Protein AF-A0A7Y2BAP0-F1 (afdb_monomer_lite)

Structure (mmCIF, N/CA/C/O backbone):
data_AF-A0A7Y2BAP0-F1
#
_entry.id   AF-A0A7Y2BAP0-F1
#
loop_
_atom_site.group_PDB
_atom_site.id
_atom_site.type_symbol
_atom_site.label_atom_id
_atom_site.label_alt_id
_atom_site.label_comp_id
_atom_site.label_asym_id
_atom_site.label_entity_id
_atom_site.label_seq_id
_atom_site.pdbx_PDB_ins_code
_atom_site.Cartn_x
_atom_site.Cartn_y
_atom_site.Cartn_z
_atom_site.occupancy
_atom_site.B_iso_or_equiv
_atom_site.auth_seq_id
_atom_site.auth_comp_id
_atom_site.auth_asym_id
_atom_site.auth_atom_id
_atom_site.pdbx_PDB_model_num
ATOM 1 N N . MET A 1 1 ? -22.430 -3.516 -62.452 1.00 41.69 1 MET A N 1
ATOM 2 C CA . MET A 1 1 ? -22.939 -4.442 -61.417 1.00 41.69 1 MET A CA 1
ATOM 3 C C . MET A 1 1 ? -23.791 -3.622 -60.454 1.00 41.69 1 MET A C 1
ATOM 5 O O . MET A 1 1 ? -23.293 -2.642 -59.925 1.00 41.69 1 MET A O 1
ATOM 9 N N . LYS A 1 2 ? -25.100 -3.898 -60.371 1.00 34.34 2 LYS A N 1
ATOM 10 C CA . LYS A 1 2 ? -26.081 -3.116 -59.592 1.00 34.34 2 LYS A CA 1
ATOM 11 C C . LYS A 1 2 ? -26.204 -3.723 -58.191 1.00 34.34 2 LYS A C 1
ATOM 13 O O . LYS A 1 2 ? -26.552 -4.895 -58.107 1.00 34.34 2 LYS A O 1
ATOM 18 N N . ILE A 1 3 ? -25.993 -2.945 -57.131 1.00 36.88 3 ILE A N 1
ATOM 19 C CA . ILE A 1 3 ? -26.345 -3.341 -55.757 1.00 36.88 3 ILE A CA 1
ATOM 20 C C . ILE A 1 3 ? -27.410 -2.364 -55.250 1.00 36.88 3 ILE A C 1
ATOM 22 O O . ILE A 1 3 ? -27.252 -1.149 -55.352 1.00 36.88 3 ILE A O 1
ATOM 26 N N . LYS A 1 4 ? -28.545 -2.917 -54.810 1.00 36.59 4 LYS A N 1
ATOM 27 C CA . LYS A 1 4 ? -29.742 -2.191 -54.377 1.00 36.59 4 LYS A CA 1
ATOM 28 C C . LYS A 1 4 ? -29.647 -1.836 -52.890 1.00 36.59 4 LYS A C 1
ATOM 30 O O . LYS A 1 4 ? -29.542 -2.723 -52.051 1.00 36.59 4 LYS A O 1
ATOM 35 N N . PHE A 1 5 ? -29.775 -0.545 -52.596 1.00 44.44 5 PHE A N 1
ATOM 36 C CA . PHE A 1 5 ? -30.146 0.004 -51.291 1.00 44.44 5 PHE A CA 1
ATOM 37 C C . PHE A 1 5 ? -31.591 -0.394 -50.958 1.00 44.44 5 PHE A C 1
ATOM 39 O O . PHE A 1 5 ? -32.512 0.292 -51.380 1.00 44.44 5 PHE A O 1
ATOM 46 N N . THR A 1 6 ? -31.808 -1.490 -50.235 1.00 44.44 6 THR A N 1
ATOM 47 C CA . THR A 1 6 ? -33.061 -1.743 -49.494 1.00 44.44 6 THR A CA 1
ATOM 48 C C . THR A 1 6 ? -32.838 -2.901 -48.534 1.00 44.44 6 THR A C 1
ATOM 50 O O . THR A 1 6 ? -33.204 -4.031 -48.832 1.00 44.44 6 THR A O 1
ATOM 53 N N . GLN A 1 7 ? -32.202 -2.612 -47.406 1.00 40.06 7 GLN A N 1
ATOM 54 C CA . GLN A 1 7 ? -32.393 -3.307 -46.135 1.00 40.06 7 GLN A CA 1
ATOM 55 C C . GLN A 1 7 ? -31.701 -2.437 -45.091 1.00 40.06 7 GLN A C 1
ATOM 57 O O . GLN A 1 7 ? -30.534 -2.615 -44.761 1.00 40.06 7 GLN A O 1
ATOM 62 N N . LEU A 1 8 ? -32.423 -1.403 -44.654 1.00 41.94 8 LEU A N 1
ATOM 63 C CA . LEU A 1 8 ? -32.066 -0.618 -43.483 1.00 41.94 8 LEU A CA 1
ATOM 64 C C . LEU A 1 8 ? -32.291 -1.540 -42.276 1.00 41.94 8 LEU A C 1
ATOM 66 O O . LEU A 1 8 ? -33.352 -1.536 -41.657 1.00 41.94 8 LEU A O 1
ATOM 70 N N . GLY A 1 9 ? -31.334 -2.437 -42.039 1.00 40.34 9 GLY A N 1
ATOM 71 C CA . GLY A 1 9 ? -31.260 -3.198 -40.806 1.00 40.34 9 GLY A CA 1
ATOM 72 C C . GLY A 1 9 ? -31.079 -2.193 -39.683 1.00 40.34 9 GLY A C 1
ATOM 73 O O . GLY A 1 9 ? -30.090 -1.465 -39.662 1.00 40.34 9 GLY A O 1
ATOM 74 N N . PHE A 1 10 ? -32.075 -2.113 -38.806 1.00 40.44 10 PHE A N 1
ATOM 75 C CA . PHE A 1 10 ? -31.984 -1.432 -37.525 1.00 40.44 10 PHE A CA 1
ATOM 76 C C . PHE A 1 10 ? -30.750 -1.987 -36.803 1.00 40.44 10 PHE A C 1
ATOM 78 O O . PHE A 1 10 ? -30.789 -3.078 -36.238 1.00 40.44 10 PHE A O 1
ATOM 85 N N . PHE A 1 11 ? -29.630 -1.271 -36.880 1.00 39.19 11 PHE A N 1
ATOM 86 C CA . PHE A 1 11 ? -28.451 -1.568 -36.085 1.00 39.19 11 PHE A CA 1
ATOM 87 C C . PHE A 1 11 ? -28.761 -1.056 -34.681 1.00 39.19 11 PHE A C 1
ATOM 89 O O . PHE A 1 11 ? -28.467 0.083 -34.327 1.00 39.19 11 PHE A O 1
ATOM 96 N N . PHE A 1 12 ? -29.483 -1.872 -33.914 1.00 36.34 12 PHE A N 1
ATOM 97 C CA . PHE A 1 12 ? -29.610 -1.678 -32.481 1.00 36.34 12 PHE A CA 1
ATOM 98 C C . PHE A 1 12 ? -28.229 -1.995 -31.911 1.00 36.34 12 PHE A C 1
ATOM 100 O O . PHE A 1 12 ? -27.890 -3.154 -31.681 1.00 36.34 12 PHE A O 1
ATOM 107 N N . LEU A 1 13 ? -27.386 -0.967 -31.795 1.00 39.66 13 LEU A N 1
ATOM 108 C CA . LEU A 1 13 ? -26.123 -1.058 -31.080 1.00 39.66 13 LEU A CA 1
ATOM 109 C C . LEU A 1 13 ? -26.483 -1.276 -29.605 1.00 39.66 13 LEU A C 1
ATOM 111 O O . LEU A 1 13 ? -26.642 -0.327 -28.840 1.00 39.66 13 LEU A O 1
ATOM 115 N N . MET A 1 14 ? -26.698 -2.536 -29.225 1.00 37.28 14 MET A N 1
ATOM 116 C CA . MET A 1 14 ? -26.647 -2.962 -27.834 1.00 37.28 14 MET A CA 1
ATOM 117 C C . MET A 1 14 ? -25.209 -2.726 -27.388 1.00 37.28 14 MET A C 1
ATOM 119 O O . MET A 1 14 ? -24.331 -3.566 -27.574 1.00 37.28 14 MET A O 1
ATOM 123 N N . VAL A 1 15 ? -24.961 -1.538 -26.845 1.00 43.06 15 VAL A N 1
ATOM 124 C CA . VAL A 1 15 ? -23.803 -1.293 -25.997 1.00 43.06 15 VAL A CA 1
ATOM 125 C C . VAL A 1 15 ? -24.046 -2.136 -24.750 1.00 43.06 15 VAL A C 1
ATOM 127 O O . VAL A 1 15 ? -24.671 -1.692 -23.791 1.00 43.06 15 VAL A O 1
ATOM 130 N N . PHE A 1 16 ? -23.608 -3.393 -24.787 1.00 40.62 16 PHE A N 1
ATOM 131 C CA . PHE A 1 16 ? -23.282 -4.098 -23.561 1.00 40.62 16 PHE A CA 1
ATOM 132 C C . PHE A 1 16 ? -22.072 -3.367 -22.992 1.00 40.62 16 PHE A C 1
ATOM 134 O O . PHE A 1 16 ? -20.931 -3.657 -23.341 1.00 40.62 16 PHE A O 1
ATOM 141 N N . ALA A 1 17 ? -22.332 -2.378 -22.139 1.00 37.50 17 ALA A N 1
ATOM 142 C CA . ALA A 1 17 ? -21.379 -2.040 -21.107 1.00 37.50 17 ALA A CA 1
ATOM 143 C C . ALA A 1 17 ? -21.263 -3.303 -20.249 1.00 37.50 17 ALA A C 1
ATOM 145 O O . ALA A 1 17 ? -22.046 -3.520 -19.326 1.00 37.50 17 ALA A O 1
ATOM 146 N N . PHE A 1 18 ? -20.334 -4.188 -20.612 1.00 39.91 18 PHE A N 1
ATOM 147 C CA . PHE A 1 18 ? -19.742 -5.075 -19.633 1.00 39.91 18 PHE A CA 1
ATOM 148 C C . PHE A 1 18 ? -19.038 -4.141 -18.656 1.00 39.91 18 PHE A C 1
ATOM 150 O O . PHE A 1 18 ? -17.880 -3.781 -18.837 1.00 39.91 18 PHE A O 1
ATOM 157 N N . ALA A 1 19 ? -19.771 -3.694 -17.638 1.00 36.22 19 ALA A N 1
ATOM 158 C CA . ALA A 1 19 ? -19.129 -3.415 -16.378 1.00 36.22 19 ALA A CA 1
ATOM 159 C C . ALA A 1 19 ? -18.498 -4.752 -15.993 1.00 36.22 19 ALA A C 1
ATOM 161 O O . ALA A 1 19 ? -19.200 -5.686 -15.599 1.00 36.22 19 ALA A O 1
ATOM 162 N N . GLN A 1 20 ? -17.191 -4.891 -16.213 1.00 35.22 20 GLN A N 1
ATOM 163 C CA . GLN A 1 20 ? -16.435 -5.828 -15.410 1.00 35.22 20 GLN A CA 1
ATOM 164 C C . GLN A 1 20 ? -16.699 -5.381 -13.977 1.00 35.22 20 GLN A C 1
ATOM 166 O O . GLN A 1 20 ? -16.167 -4.374 -13.518 1.00 35.22 20 GLN A O 1
ATOM 171 N N . LEU A 1 21 ? -17.587 -6.099 -13.293 1.00 35.38 21 LEU A N 1
ATOM 172 C CA . LEU A 1 21 ? -17.533 -6.200 -11.850 1.00 35.38 21 LEU A CA 1
ATOM 173 C C . LEU A 1 21 ? -16.212 -6.920 -11.575 1.00 35.38 21 LEU A C 1
ATOM 175 O O . LEU A 1 21 ? -16.181 -8.135 -11.402 1.00 35.38 21 LEU A O 1
ATOM 179 N N . GLY A 1 22 ? -15.099 -6.189 -11.661 1.00 39.78 22 GLY A N 1
ATOM 180 C CA . GLY A 1 22 ? -13.913 -6.588 -10.936 1.00 39.78 22 GLY A CA 1
ATOM 181 C C . GLY A 1 22 ? -14.368 -6.629 -9.492 1.00 39.78 22 GLY A C 1
ATOM 182 O O . GLY A 1 22 ? -14.801 -5.606 -8.961 1.00 39.78 22 GLY A O 1
ATOM 183 N N . ALA A 1 23 ? -14.397 -7.818 -8.898 1.00 44.28 23 ALA A N 1
ATOM 184 C CA . ALA A 1 23 ? -14.446 -7.903 -7.455 1.00 44.28 23 ALA A CA 1
ATOM 185 C C . ALA A 1 23 ? -13.225 -7.113 -6.975 1.00 44.28 23 ALA A C 1
ATOM 187 O O . ALA A 1 23 ? -12.098 -7.549 -7.195 1.00 44.28 23 ALA A O 1
ATOM 188 N N . GLN A 1 24 ? -13.440 -5.907 -6.446 1.00 52.34 24 GLN A N 1
ATOM 189 C CA . GLN A 1 24 ? -12.385 -5.234 -5.704 1.00 52.34 24 GLN A CA 1
ATOM 190 C C . GLN A 1 24 ? -12.052 -6.169 -4.544 1.00 52.34 24 GLN A C 1
ATOM 192 O O . GLN A 1 24 ? -12.970 -6.682 -3.891 1.00 52.34 24 GLN A O 1
ATOM 197 N N . ASN A 1 25 ? -10.771 -6.460 -4.331 1.00 63.84 25 ASN A N 1
ATOM 198 C CA . ASN A 1 25 ? -10.368 -7.250 -3.178 1.00 63.84 25 ASN A CA 1
ATOM 199 C C . ASN A 1 25 ? -10.440 -6.323 -1.967 1.00 63.84 25 ASN A C 1
ATOM 201 O O . ASN A 1 25 ? -9.468 -5.696 -1.564 1.00 63.84 25 ASN A O 1
ATOM 205 N N . VAL A 1 26 ? -11.647 -6.173 -1.426 1.00 76.19 26 VAL A N 1
ATOM 206 C CA . VAL A 1 26 ? -11.881 -5.355 -0.240 1.00 76.19 26 VAL A CA 1
ATOM 207 C C . VAL A 1 26 ? -11.485 -6.176 0.981 1.00 76.19 26 VAL A C 1
ATOM 209 O O . VAL A 1 26 ? -11.891 -7.331 1.117 1.00 76.19 26 VAL A O 1
ATOM 212 N N . ASN A 1 27 ? -10.690 -5.579 1.868 1.00 89.75 27 ASN A N 1
ATOM 213 C CA . ASN A 1 27 ? -10.316 -6.208 3.130 1.00 89.75 27 ASN A CA 1
ATOM 214 C C . ASN A 1 27 ? -11.566 -6.479 3.975 1.00 89.75 27 ASN A C 1
ATOM 216 O O . ASN A 1 27 ? -12.582 -5.793 3.851 1.00 89.75 27 ASN A O 1
ATOM 220 N N . ILE A 1 28 ? -11.502 -7.484 4.845 1.00 94.06 28 ILE A N 1
ATOM 221 C CA . ILE A 1 28 ? -12.675 -7.950 5.588 1.00 94.06 28 ILE A CA 1
ATOM 222 C C . ILE A 1 28 ? -12.421 -7.848 7.086 1.00 94.06 28 ILE A C 1
ATOM 224 O O . ILE A 1 28 ? -11.394 -8.289 7.592 1.00 94.06 28 ILE A O 1
ATOM 228 N N . LEU A 1 29 ? -13.401 -7.329 7.815 1.00 97.12 29 LEU A N 1
ATOM 229 C CA . LEU A 1 29 ? -13.553 -7.583 9.236 1.00 97.12 29 LEU A CA 1
ATOM 230 C C . LEU A 1 29 ? -14.490 -8.772 9.412 1.00 97.12 29 LEU A C 1
ATOM 232 O O . LEU A 1 29 ? -15.674 -8.690 9.095 1.00 97.12 29 LEU A O 1
ATOM 236 N N . ARG A 1 30 ? -13.975 -9.871 9.951 1.00 97.50 30 ARG A N 1
ATOM 237 C CA . ARG A 1 30 ? -14.781 -11.018 10.360 1.00 97.50 30 ARG A CA 1
ATOM 238 C C . ARG A 1 30 ? -15.140 -10.894 11.829 1.00 97.50 30 ARG A C 1
ATOM 240 O O . ARG A 1 30 ? -14.250 -10.882 12.674 1.00 97.50 30 ARG A O 1
ATOM 247 N N . VAL A 1 31 ? -16.428 -10.857 12.151 1.00 98.12 31 VAL A N 1
ATOM 248 C CA . VAL A 1 31 ? -16.890 -10.996 13.537 1.00 98.12 31 VAL A CA 1
ATOM 249 C C . VAL A 1 31 ? -17.003 -12.480 13.871 1.00 98.12 31 VAL A C 1
ATOM 251 O O . VAL A 1 31 ? -17.799 -13.199 13.270 1.00 98.12 31 VAL A O 1
ATOM 254 N N . ASN A 1 32 ? -16.214 -12.942 14.838 1.00 97.81 32 ASN A N 1
ATOM 255 C CA . ASN A 1 32 ? -16.185 -14.329 15.304 1.00 97.81 32 ASN A CA 1
ATOM 256 C C . ASN A 1 32 ? -17.223 -14.589 16.411 1.00 97.81 32 ASN A C 1
ATOM 258 O O . ASN A 1 32 ? -17.768 -15.688 16.501 1.00 97.81 32 ASN A O 1
ATOM 262 N N . SER A 1 33 ? -17.507 -13.585 17.245 1.00 97.31 33 SER A N 1
ATOM 263 C CA . SER A 1 33 ? -18.460 -13.637 18.363 1.00 97.31 33 SER A CA 1
ATOM 264 C C . SER A 1 33 ? -18.924 -12.214 18.710 1.00 97.31 33 SER A C 1
ATOM 266 O O . SER A 1 33 ? -18.094 -11.311 18.623 1.00 97.31 33 SER A O 1
ATOM 268 N N . PRO A 1 34 ? -20.184 -11.988 19.133 1.00 97.00 34 PRO A N 1
ATOM 269 C CA . PRO A 1 34 ? -21.238 -12.974 19.382 1.00 97.00 34 PRO A CA 1
ATOM 270 C C . PRO A 1 34 ? -21.935 -13.463 18.108 1.00 97.00 34 PRO A C 1
ATOM 272 O O . PRO A 1 34 ? -21.930 -12.809 17.068 1.00 97.00 34 PRO A O 1
ATOM 275 N N . ALA A 1 35 ? -22.600 -14.618 18.221 1.00 94.88 35 ALA A N 1
ATOM 276 C CA . ALA A 1 35 ? -23.299 -15.272 17.111 1.00 94.88 35 ALA A CA 1
ATOM 277 C C . ALA A 1 35 ? -24.418 -14.421 16.476 1.00 94.88 35 ALA A C 1
ATOM 279 O O . ALA A 1 35 ? -24.825 -14.704 15.352 1.00 94.88 35 ALA A O 1
ATOM 280 N N . SER A 1 36 ? -24.933 -13.408 17.183 1.00 95.62 36 SER A N 1
ATOM 281 C CA . SER A 1 36 ? -25.965 -12.486 16.688 1.00 95.62 36 SER A CA 1
ATOM 282 C C . SER A 1 36 ? -25.489 -11.615 15.526 1.00 95.62 36 SER A C 1
ATOM 284 O O . SER A 1 36 ? -26.312 -11.238 14.694 1.00 95.62 36 SER A O 1
ATOM 286 N N . ILE A 1 37 ? -24.186 -11.330 15.453 1.00 96.12 37 ILE A N 1
ATOM 287 C CA . ILE A 1 37 ? -23.575 -10.453 14.443 1.00 96.12 37 ILE A CA 1
ATOM 288 C C . ILE A 1 37 ? -22.377 -11.102 13.731 1.00 96.12 37 ILE A C 1
ATOM 290 O O . ILE A 1 37 ? -21.631 -10.414 13.036 1.00 96.12 37 ILE A O 1
ATOM 294 N N . THR A 1 38 ? -22.172 -12.415 13.888 1.00 96.56 38 THR A N 1
ATOM 295 C CA . THR A 1 38 ? -21.137 -13.155 13.150 1.00 96.56 38 THR A CA 1
ATOM 296 C C . THR A 1 38 ? -21.315 -12.963 11.646 1.00 96.56 38 THR A C 1
ATOM 298 O O . THR A 1 38 ? -22.397 -13.193 11.103 1.00 96.56 38 THR A O 1
ATOM 301 N N . GLY A 1 39 ? -20.240 -12.577 10.966 1.00 94.81 39 GLY A N 1
ATOM 302 C CA . GLY A 1 39 ? -20.263 -12.275 9.541 1.00 94.81 39 GLY A CA 1
ATOM 303 C C . GLY A 1 39 ? -18.986 -11.591 9.074 1.00 94.81 39 GLY A C 1
ATOM 304 O O . GLY A 1 39 ? -18.131 -11.234 9.885 1.00 94.81 39 GLY A O 1
ATOM 305 N N . ASP A 1 40 ? -18.892 -11.426 7.759 1.00 96.00 40 ASP A N 1
ATOM 306 C CA . ASP A 1 40 ? -17.800 -10.740 7.078 1.00 96.00 40 ASP A CA 1
ATOM 307 C C . ASP A 1 40 ? -18.294 -9.362 6.628 1.00 96.00 40 ASP A C 1
ATOM 309 O O . ASP A 1 40 ? -19.267 -9.263 5.879 1.00 96.00 40 ASP A O 1
ATOM 313 N N . TYR A 1 41 ? -17.620 -8.314 7.092 1.00 95.62 41 TYR A N 1
ATOM 314 C CA . TYR A 1 41 ? -17.961 -6.917 6.844 1.00 95.62 41 TYR A CA 1
ATOM 315 C C . TYR A 1 41 ? -16.823 -6.246 6.067 1.00 95.62 41 TYR A C 1
ATOM 317 O O . TYR A 1 41 ? -15.675 -6.304 6.519 1.00 95.62 41 TYR A O 1
ATOM 325 N N . PRO A 1 42 ? -17.093 -5.611 4.916 1.00 93.62 42 PRO A N 1
ATOM 326 C CA . PRO A 1 42 ? -16.064 -4.911 4.159 1.00 93.62 42 PRO A CA 1
ATOM 327 C C . PRO A 1 42 ? -15.441 -3.759 4.955 1.00 93.62 42 PRO A C 1
ATOM 329 O O . PRO A 1 42 ? -16.136 -2.960 5.587 1.00 93.62 42 PRO A O 1
ATOM 332 N N . ILE A 1 43 ? -14.117 -3.649 4.883 1.00 95.50 43 ILE A N 1
ATOM 333 C CA . ILE A 1 43 ? -13.340 -2.547 5.448 1.00 95.50 43 ILE A CA 1
ATOM 334 C C . ILE A 1 43 ? -12.299 -2.055 4.446 1.00 95.50 43 ILE A C 1
ATOM 336 O O . ILE A 1 43 ? -11.762 -2.814 3.641 1.00 95.50 43 ILE A O 1
ATOM 340 N N . ASN A 1 44 ? -11.952 -0.778 4.546 1.00 92.50 44 ASN A N 1
ATOM 341 C CA . ASN A 1 44 ? -10.875 -0.182 3.767 1.00 92.50 44 ASN A CA 1
ATOM 342 C C . ASN A 1 44 ? -9.686 0.105 4.676 1.00 92.50 44 ASN A C 1
ATOM 344 O O . ASN A 1 44 ? -9.726 1.058 5.455 1.00 92.50 44 ASN A O 1
ATOM 348 N N . LEU A 1 45 ? -8.636 -0.711 4.585 1.00 92.06 45 LEU A N 1
ATOM 349 C CA . LEU A 1 45 ? -7.366 -0.423 5.252 1.00 92.06 45 LEU A CA 1
ATOM 350 C C . LEU A 1 45 ? -6.739 0.843 4.660 1.00 92.06 45 LEU A C 1
ATOM 352 O O . LEU A 1 45 ? -6.802 1.080 3.453 1.00 92.06 45 LEU A O 1
ATOM 356 N N . THR A 1 46 ? -6.136 1.668 5.510 1.00 90.19 46 THR A N 1
ATOM 357 C CA . THR A 1 46 ? -5.454 2.882 5.065 1.00 90.19 46 THR A CA 1
ATOM 358 C C . THR A 1 46 ? -4.139 2.536 4.380 1.00 90.19 46 THR A C 1
ATOM 360 O O . THR A 1 46 ? -3.314 1.814 4.930 1.00 90.19 46 THR A O 1
ATOM 363 N N . THR A 1 47 ? -3.901 3.103 3.200 1.00 83.94 47 THR A N 1
ATOM 364 C CA . THR A 1 47 ? -2.623 2.981 2.487 1.00 83.94 47 THR A CA 1
ATOM 365 C C . THR A 1 47 ? -1.784 4.241 2.680 1.00 83.94 47 THR A C 1
ATOM 367 O O . THR A 1 47 ? -2.287 5.352 2.501 1.00 83.94 47 THR A O 1
ATOM 370 N N . GLY A 1 48 ? -0.499 4.087 3.004 1.00 80.44 48 GLY A N 1
ATOM 371 C CA . GLY A 1 48 ? 0.452 5.205 3.102 1.00 80.44 48 GLY A CA 1
ATOM 372 C C . GLY A 1 48 ? 0.464 5.954 4.440 1.00 80.44 48 GLY A C 1
ATOM 373 O O . GLY A 1 48 ? 1.181 6.941 4.563 1.00 80.44 48 GLY A O 1
ATOM 374 N N . TRP A 1 49 ? -0.303 5.496 5.433 1.00 91.38 49 TRP A N 1
ATOM 375 C CA . TRP A 1 49 ? -0.230 5.946 6.827 1.00 91.38 49 TRP A CA 1
ATOM 376 C C . TRP A 1 49 ? -0.848 4.899 7.760 1.00 91.38 49 TRP A C 1
ATOM 378 O O . TRP A 1 49 ? -1.590 4.020 7.302 1.00 91.38 49 TRP A O 1
ATOM 388 N N . GLY A 1 50 ? -0.525 4.983 9.054 1.00 92.38 50 GLY A N 1
ATOM 389 C CA . GLY A 1 50 ? -0.738 3.869 9.973 1.00 92.38 50 GLY A CA 1
ATOM 390 C C . GLY A 1 50 ? 0.140 2.665 9.613 1.00 92.38 50 GLY A C 1
ATOM 391 O O . GLY A 1 50 ? 0.802 2.618 8.568 1.00 92.38 50 GLY A O 1
ATOM 392 N N . GLN A 1 51 ? 0.134 1.646 10.466 1.00 91.62 51 GLN A N 1
ATOM 393 C CA . GLN A 1 51 ? 0.803 0.392 10.135 1.00 91.62 51 GLN A CA 1
ATOM 394 C C . GLN A 1 51 ? 0.044 -0.330 9.019 1.00 91.62 51 GLN A C 1
ATOM 396 O O . GLN A 1 51 ? -1.151 -0.598 9.133 1.00 91.62 51 GLN A O 1
ATOM 401 N N . GLN A 1 52 ? 0.756 -0.720 7.963 1.00 88.12 52 GLN A N 1
ATOM 402 C CA . GLN A 1 52 ? 0.189 -1.595 6.943 1.00 88.12 52 GLN A CA 1
ATOM 403 C C . GLN A 1 52 ? 0.005 -3.000 7.524 1.00 88.12 52 GLN A C 1
ATOM 405 O O . GLN A 1 52 ? 0.949 -3.618 8.029 1.00 88.12 52 GLN A O 1
ATOM 410 N N . LEU A 1 53 ? -1.230 -3.491 7.488 1.00 87.25 53 LEU A N 1
ATOM 411 C CA . LEU A 1 53 ? -1.537 -4.854 7.887 1.00 87.25 53 LEU A CA 1
ATOM 412 C C . LEU A 1 53 ? -1.072 -5.794 6.767 1.00 87.25 53 LEU A C 1
ATOM 414 O O . LEU A 1 53 ? -1.520 -5.650 5.641 1.00 87.25 53 LEU A O 1
ATOM 418 N N . MET A 1 54 ? -0.175 -6.732 7.077 1.00 81.31 54 MET A N 1
ATOM 419 C CA . MET A 1 54 ? 0.381 -7.689 6.098 1.00 81.31 54 MET A CA 1
ATOM 420 C C . MET A 1 54 ? -0.069 -9.134 6.359 1.00 81.31 54 MET A C 1
ATOM 422 O O . MET A 1 54 ? 0.210 -10.041 5.581 1.00 81.31 54 MET A O 1
ATOM 426 N N . THR A 1 55 ? -0.728 -9.365 7.492 1.00 87.06 55 THR A N 1
ATOM 427 C CA . THR A 1 55 ? -1.239 -10.664 7.938 1.00 87.06 55 THR A CA 1
ATOM 428 C C . THR A 1 55 ? -2.539 -10.450 8.693 1.00 87.06 55 THR A C 1
ATOM 430 O O . THR A 1 55 ? -2.800 -9.350 9.169 1.00 87.06 55 THR A O 1
ATOM 433 N N . GLU A 1 56 ? -3.329 -11.503 8.879 1.00 93.12 56 GLU A N 1
ATOM 434 C CA . GLU A 1 56 ? -4.538 -11.413 9.696 1.00 93.12 56 GLU A CA 1
ATOM 435 C C . GLU A 1 56 ? -4.232 -10.933 11.129 1.00 93.12 56 GLU A C 1
ATOM 437 O O . GLU A 1 56 ? -3.238 -11.340 11.737 1.00 93.12 56 GLU A O 1
ATOM 442 N N . LEU A 1 57 ? -5.109 -10.093 11.684 1.00 96.25 57 LEU A N 1
ATOM 443 C CA . LEU A 1 57 ? -5.041 -9.626 13.071 1.00 96.25 57 LEU A CA 1
ATOM 444 C C . LEU A 1 57 ? -6.332 -9.998 13.795 1.00 96.25 57 LEU A C 1
ATOM 446 O O . LEU A 1 57 ? -7.394 -9.467 13.487 1.00 96.25 57 LEU A O 1
ATOM 450 N N . SER A 1 58 ? -6.240 -10.903 14.768 1.00 97.75 58 SER A N 1
ATOM 451 C CA . SER A 1 58 ? -7.373 -11.282 15.620 1.00 97.75 58 SER A CA 1
ATOM 452 C C . SER A 1 58 ? -7.265 -10.643 16.997 1.00 97.75 58 SER A C 1
ATOM 454 O O . SER A 1 58 ? -6.168 -10.537 17.547 1.00 97.75 58 SER A O 1
ATOM 456 N N . GLY A 1 59 ? -8.399 -10.264 17.577 1.00 97.38 59 GLY A N 1
ATOM 457 C CA . GLY A 1 59 ? -8.445 -9.680 18.911 1.00 97.38 59 GLY A CA 1
ATOM 458 C C . GLY A 1 59 ? -9.863 -9.411 19.392 1.00 97.38 59 GLY A C 1
ATOM 459 O O . GLY A 1 59 ? -10.832 -9.557 18.644 1.00 97.38 59 GLY A O 1
ATOM 460 N N . THR A 1 60 ? -9.963 -8.997 20.652 1.00 98.50 60 THR A N 1
ATOM 461 C CA . THR A 1 60 ? -11.195 -8.420 21.183 1.00 98.50 60 THR A CA 1
ATOM 462 C C . THR A 1 60 ? -11.349 -6.994 20.669 1.00 98.50 60 THR A C 1
ATOM 464 O O . THR A 1 60 ? -10.359 -6.285 20.465 1.00 98.50 60 THR A O 1
ATOM 467 N N . ALA A 1 61 ? -12.585 -6.562 20.463 1.00 98.56 61 ALA A N 1
ATOM 468 C CA . ALA A 1 61 ? -12.904 -5.234 19.978 1.00 98.56 61 ALA A CA 1
ATOM 469 C C . ALA A 1 61 ? -14.094 -4.630 20.721 1.00 98.56 61 ALA A C 1
ATOM 471 O O . ALA A 1 61 ? -15.001 -5.340 21.149 1.00 98.56 61 ALA A O 1
ATOM 472 N N . THR A 1 62 ? -14.084 -3.310 20.871 1.00 98.38 62 THR A N 1
ATOM 473 C CA . THR A 1 62 ? -15.172 -2.528 21.472 1.00 98.38 62 THR A CA 1
ATOM 474 C C . THR A 1 62 ? -15.097 -1.089 20.961 1.00 98.38 62 THR A C 1
ATOM 476 O O . THR A 1 62 ? -14.098 -0.696 20.348 1.00 98.38 62 THR A O 1
ATOM 479 N N . PHE A 1 63 ? -16.147 -0.302 21.180 1.00 98.06 63 PHE A N 1
ATOM 480 C CA . PHE A 1 63 ? -16.096 1.130 20.902 1.00 98.06 63 PHE A CA 1
ATOM 481 C C . PHE A 1 63 ? -15.197 1.841 21.915 1.00 98.06 63 PHE A C 1
ATOM 483 O O . PHE A 1 63 ? -15.252 1.563 23.113 1.00 98.06 63 PHE A O 1
ATOM 490 N N . ALA A 1 64 ? -14.355 2.755 21.434 1.00 97.31 64 ALA A N 1
ATOM 491 C CA . ALA A 1 64 ? -13.645 3.675 22.311 1.00 97.31 64 ALA A CA 1
ATOM 492 C C . ALA A 1 64 ? -14.653 4.474 23.150 1.00 97.31 64 ALA A C 1
ATOM 494 O O . ALA A 1 64 ? -15.743 4.777 22.678 1.00 97.31 64 ALA A O 1
ATOM 495 N N . ASP A 1 65 ? -14.290 4.794 24.386 1.00 96.56 65 ASP A N 1
ATOM 496 C CA . ASP A 1 65 ? -15.056 5.688 25.255 1.00 96.56 65 ASP A CA 1
ATOM 497 C C . ASP A 1 65 ? -14.086 6.707 25.856 1.00 96.56 65 ASP A C 1
ATOM 499 O O . ASP A 1 65 ? -13.239 6.353 26.685 1.00 96.56 65 ASP A O 1
ATOM 503 N N . ASP A 1 66 ? -14.156 7.950 25.381 1.00 94.38 66 ASP A N 1
ATOM 504 C CA . ASP A 1 66 ? -13.340 9.062 25.869 1.00 94.38 66 ASP A CA 1
ATOM 505 C C . ASP A 1 66 ? -14.002 9.834 27.028 1.00 94.38 66 ASP A C 1
ATOM 507 O O . ASP A 1 66 ? -13.344 10.641 27.690 1.00 94.38 66 ASP A O 1
ATOM 511 N N . GLY A 1 67 ? -15.272 9.541 27.333 1.00 93.50 67 GLY A N 1
ATOM 512 C CA . GLY A 1 67 ? -16.041 10.145 28.415 1.00 93.50 67 GLY A CA 1
ATOM 513 C C . GLY A 1 67 ? -16.520 11.584 28.179 1.00 93.50 67 GLY A C 1
ATOM 514 O O . GLY A 1 67 ? -17.126 12.154 29.093 1.00 93.50 67 GLY A O 1
ATOM 515 N N . GLU A 1 68 ? -16.297 12.181 27.002 1.00 90.56 68 GLU A N 1
ATOM 516 C CA . GLU A 1 68 ? -16.675 13.567 26.697 1.00 90.56 68 GLU A CA 1
ATOM 517 C C . GLU A 1 68 ? -17.441 13.702 25.370 1.00 90.56 68 GLU A C 1
ATOM 519 O O . GLU A 1 68 ? -17.246 12.958 24.420 1.00 90.56 68 GLU A O 1
ATOM 524 N N . GLY A 1 69 ? -18.361 14.673 25.288 1.00 88.44 69 GLY A N 1
ATOM 525 C CA . GLY A 1 69 ? -19.062 14.984 24.037 1.00 88.44 69 GLY A CA 1
ATOM 526 C C . GLY A 1 69 ? -19.712 13.765 23.361 1.00 88.44 69 GLY A C 1
ATOM 527 O O . GLY A 1 69 ? -20.642 13.164 23.907 1.00 88.44 69 GLY A O 1
ATOM 528 N N . THR A 1 70 ? -19.256 13.445 22.143 1.00 90.81 70 THR A N 1
ATOM 529 C CA . THR A 1 70 ? -19.597 12.179 21.474 1.00 90.81 70 THR A CA 1
ATOM 530 C C . THR A 1 70 ? -18.586 11.130 21.914 1.00 90.81 70 THR A C 1
ATOM 532 O O . THR A 1 70 ? -17.556 10.966 21.277 1.00 90.81 70 THR A O 1
ATOM 535 N N . VAL A 1 71 ? -18.918 10.408 22.983 1.00 94.31 71 VAL A N 1
ATOM 536 C CA . VAL A 1 71 ? -17.959 9.579 23.738 1.00 94.31 71 VAL A CA 1
ATOM 537 C C . VAL A 1 71 ? -17.186 8.548 22.907 1.00 94.31 71 VAL A C 1
ATOM 539 O O . VAL A 1 71 ? -16.085 8.141 23.263 1.00 94.31 71 VAL A O 1
ATOM 542 N N . THR A 1 72 ? -17.752 8.123 21.780 1.00 96.06 72 THR A N 1
ATOM 543 C CA . THR A 1 72 ? -17.181 7.119 20.882 1.00 96.06 72 THR A CA 1
ATOM 544 C C . THR A 1 72 ? -16.291 7.683 19.784 1.00 96.06 72 THR A C 1
ATOM 546 O O . THR A 1 72 ? -15.805 6.920 18.950 1.00 96.06 72 THR A O 1
ATOM 549 N N . ASP A 1 73 ? -16.083 8.999 19.723 1.00 95.50 73 ASP A N 1
ATOM 550 C CA . ASP A 1 73 ? -15.362 9.646 18.630 1.00 95.50 73 ASP A CA 1
ATOM 551 C C . ASP A 1 73 ? -13.890 9.959 18.959 1.00 95.50 73 ASP A C 1
ATOM 553 O O . ASP A 1 73 ? -13.119 10.225 18.034 1.00 95.50 73 ASP A O 1
ATOM 557 N N . GLY A 1 74 ? -13.475 9.833 20.224 1.00 94.62 74 GLY A N 1
ATOM 558 C CA . GLY A 1 74 ? -12.074 9.893 20.648 1.00 94.62 74 GLY A CA 1
ATOM 559 C C . GLY A 1 74 ? -11.411 11.255 20.434 1.00 94.62 74 GLY A C 1
ATOM 560 O O . GLY A 1 74 ? -10.214 11.303 20.141 1.00 94.62 74 GLY A O 1
ATOM 561 N N . CYS A 1 75 ? -12.183 12.342 20.491 1.00 94.94 75 CYS A N 1
ATOM 562 C CA . CYS A 1 75 ? -11.706 13.683 20.160 1.00 94.94 75 CYS A CA 1
ATOM 563 C C . CYS A 1 75 ? -11.360 14.552 21.367 1.00 94.94 75 CYS A C 1
ATOM 565 O O . CYS A 1 75 ? -10.419 15.342 21.279 1.00 94.94 75 CYS A O 1
ATOM 567 N N . ASP A 1 76 ? -12.123 14.448 22.453 1.00 90.06 76 ASP A N 1
ATOM 568 C CA . ASP A 1 76 ? -12.135 15.478 23.497 1.00 90.06 76 ASP A CA 1
ATOM 569 C C . ASP A 1 76 ? -11.651 14.938 24.855 1.00 90.06 76 ASP A C 1
ATOM 571 O O . ASP A 1 76 ? -11.075 15.684 25.650 1.00 90.06 76 ASP A O 1
ATOM 575 N N . GLY A 1 77 ? -11.811 13.634 25.100 1.00 88.81 77 GLY A N 1
ATOM 576 C CA . GLY A 1 77 ? -11.548 13.019 26.398 1.00 88.81 77 GLY A CA 1
ATOM 577 C C . GLY A 1 77 ? -10.338 12.078 26.472 1.00 88.81 77 GLY A C 1
ATOM 578 O O . GLY A 1 77 ? -9.425 12.089 25.646 1.00 88.81 77 GLY A O 1
ATOM 579 N N . THR A 1 78 ? -10.306 11.250 27.523 1.00 93.06 78 THR A N 1
ATOM 580 C CA . THR A 1 78 ? -9.259 10.233 27.735 1.00 93.06 78 THR A CA 1
ATOM 581 C C . THR A 1 78 ? -9.850 8.843 27.587 1.00 93.06 78 THR A C 1
ATOM 583 O O . THR A 1 78 ? -10.669 8.424 28.401 1.00 93.06 78 THR A O 1
ATOM 586 N N . ILE A 1 79 ? -9.365 8.094 26.600 1.00 97.12 79 ILE A N 1
ATOM 587 C CA . ILE A 1 79 ? -9.830 6.732 26.354 1.00 97.12 79 ILE A CA 1
ATOM 588 C C . ILE A 1 79 ? -9.129 5.751 27.304 1.00 97.12 79 ILE A C 1
ATOM 590 O O . ILE A 1 79 ? -7.905 5.769 27.438 1.00 97.12 79 ILE A O 1
ATOM 594 N N . THR A 1 80 ? -9.893 4.874 27.964 1.00 95.12 80 THR A N 1
ATOM 595 C CA . THR A 1 80 ? -9.350 3.937 28.977 1.00 95.12 80 THR A CA 1
ATOM 596 C C . THR A 1 80 ? -9.781 2.475 28.813 1.00 95.12 80 THR A C 1
ATOM 598 O O . THR A 1 80 ? -9.280 1.603 29.524 1.00 95.12 80 THR A O 1
ATOM 601 N N . ASN A 1 81 ? -10.680 2.171 27.874 1.00 96.75 81 ASN A N 1
ATOM 602 C CA . ASN A 1 81 ? -11.367 0.876 27.768 1.00 96.75 81 ASN A CA 1
ATOM 603 C C . ASN A 1 81 ? -10.856 -0.053 26.642 1.00 96.75 81 ASN A C 1
ATOM 605 O O . ASN A 1 81 ? -11.336 -1.186 26.529 1.00 96.75 81 ASN A O 1
ATOM 609 N N . ILE A 1 82 ? -9.878 0.393 25.842 1.00 98.12 82 ILE A N 1
ATOM 610 C CA . ILE A 1 82 ? -9.412 -0.286 24.611 1.00 98.12 82 ILE A CA 1
ATOM 611 C C . ILE A 1 82 ? -7.969 -0.817 24.664 1.00 98.12 82 ILE A C 1
ATOM 613 O O . ILE A 1 82 ? -7.437 -1.249 23.645 1.00 98.12 82 ILE A O 1
ATOM 617 N N . SER A 1 83 ? -7.320 -0.827 25.831 1.00 98.44 83 SER A N 1
ATOM 618 C CA . SER A 1 83 ? -5.944 -1.336 25.946 1.00 98.44 83 SER A CA 1
ATOM 619 C C . SER A 1 83 ? -5.854 -2.817 25.543 1.00 98.44 83 SER A C 1
ATOM 621 O O . SER A 1 83 ? -6.550 -3.665 26.105 1.00 98.44 83 SER A O 1
ATOM 623 N N . GLY A 1 84 ? -5.004 -3.125 24.559 1.00 98.38 84 GLY A N 1
ATOM 624 C CA . GLY A 1 84 ? -4.836 -4.456 23.970 1.00 98.38 84 GLY A CA 1
ATOM 625 C C . GLY A 1 84 ? -5.952 -4.885 23.010 1.00 98.38 84 GLY A C 1
ATOM 626 O O . GLY A 1 84 ? -5.938 -6.030 22.562 1.00 98.38 84 GLY A O 1
ATOM 627 N N . LYS A 1 85 ? -6.910 -4.001 22.704 1.00 98.56 85 LYS A N 1
ATOM 628 C CA . LYS A 1 85 ? -8.093 -4.289 21.880 1.00 98.56 85 LYS A CA 1
ATOM 629 C C . LYS A 1 85 ? -8.017 -3.607 20.519 1.00 98.56 85 LYS A C 1
ATOM 631 O O . LYS A 1 85 ? -7.227 -2.690 20.309 1.00 98.56 85 LYS A O 1
ATOM 636 N N . ILE A 1 86 ? -8.874 -4.031 19.602 1.00 98.69 86 ILE A N 1
ATOM 637 C CA . ILE A 1 86 ? -9.164 -3.296 18.372 1.00 98.69 86 ILE A CA 1
ATOM 638 C C . ILE A 1 86 ? -10.271 -2.280 18.688 1.00 98.69 86 ILE A C 1
ATOM 640 O O . ILE A 1 86 ? -11.324 -2.642 19.213 1.00 98.69 86 ILE A O 1
ATOM 644 N N . ALA A 1 87 ? -10.032 -1.002 18.413 1.00 98.62 87 ALA A N 1
ATOM 645 C CA . ALA A 1 87 ? -10.954 0.073 18.765 1.00 98.62 87 ALA A CA 1
ATOM 646 C C . ALA A 1 87 ? -11.881 0.418 17.596 1.00 98.62 87 ALA A C 1
ATOM 648 O O . ALA A 1 87 ? -11.401 0.705 16.501 1.00 98.62 87 ALA A O 1
ATOM 649 N N . PHE A 1 88 ? -13.192 0.457 17.833 1.00 98.62 88 PHE A N 1
ATOM 650 C CA . PHE A 1 88 ? -14.126 1.157 16.950 1.00 98.62 88 PHE A CA 1
ATOM 651 C C . PHE A 1 88 ? -14.246 2.614 17.391 1.00 98.62 88 PHE A C 1
ATOM 653 O O . PHE A 1 88 ? -14.433 2.888 18.576 1.00 98.62 88 PHE A O 1
ATOM 660 N N . VAL A 1 89 ? -14.140 3.549 16.450 1.00 98.38 89 VAL A N 1
ATOM 661 C CA . VAL A 1 89 ? -14.209 4.989 16.735 1.00 98.38 89 VAL A CA 1
ATOM 662 C C . VAL A 1 89 ? -15.099 5.676 15.718 1.00 98.38 89 VAL A C 1
ATOM 664 O O . VAL A 1 89 ? -14.994 5.434 14.518 1.00 98.38 89 VAL A O 1
ATOM 667 N N . ASP A 1 90 ? -15.956 6.579 16.166 1.00 98.00 90 ASP A N 1
ATOM 668 C CA . ASP A 1 90 ? -16.856 7.302 15.286 1.00 98.00 90 ASP A CA 1
ATOM 669 C C . ASP A 1 90 ? -16.171 8.400 14.481 1.00 98.00 90 ASP A C 1
ATOM 671 O O . ASP A 1 90 ? -15.389 9.210 14.988 1.00 98.00 90 ASP A O 1
ATOM 675 N N . ARG A 1 91 ? -16.528 8.494 13.198 1.00 97.75 91 ARG A N 1
ATOM 676 C CA . ARG A 1 91 ? -16.291 9.699 12.407 1.00 97.75 91 ARG A CA 1
ATOM 677 C C . ARG A 1 91 ? -17.082 10.855 13.022 1.00 97.75 91 ARG A C 1
ATOM 679 O O . ARG A 1 91 ? -18.307 10.804 13.114 1.00 97.75 91 ARG A O 1
ATOM 686 N N . GLY A 1 92 ? -16.377 11.930 13.364 1.00 93.19 92 GLY A N 1
ATOM 687 C CA . GLY A 1 92 ? -16.939 13.012 14.167 1.00 93.19 92 GLY A CA 1
ATOM 688 C C . GLY A 1 92 ? -16.078 14.269 14.169 1.00 93.19 92 GLY A C 1
ATOM 689 O O . GLY A 1 92 ? -15.610 14.703 13.116 1.00 93.19 92 GLY A O 1
ATOM 690 N N . ASN A 1 93 ? -15.891 14.845 15.354 1.00 92.50 93 ASN A N 1
ATOM 691 C CA . ASN A 1 93 ? -15.514 16.250 15.536 1.00 92.50 93 ASN A CA 1
ATOM 692 C C . ASN A 1 93 ? -14.051 16.588 15.203 1.00 92.50 93 ASN A C 1
ATOM 694 O O . ASN A 1 93 ? -13.734 17.749 14.953 1.00 92.50 93 ASN A O 1
ATOM 698 N N . CYS A 1 94 ? -13.174 15.588 15.180 1.00 95.69 94 CYS A N 1
ATOM 699 C CA . CYS A 1 94 ? -11.743 15.726 14.924 1.00 95.69 94 CYS A CA 1
ATOM 700 C C . CYS A 1 94 ? -11.281 14.880 13.725 1.00 95.69 94 CYS A C 1
ATOM 702 O O . CYS A 1 94 ? -12.014 14.038 13.198 1.00 95.69 94 CYS A O 1
ATOM 704 N N . GLU A 1 95 ? -10.050 15.122 13.274 1.00 96.88 95 GLU A N 1
ATOM 705 C CA . GLU A 1 95 ? -9.448 14.427 12.131 1.00 96.88 95 GLU A CA 1
ATOM 706 C C . GLU A 1 95 ? -9.209 12.933 12.408 1.00 96.88 95 GLU A C 1
ATOM 708 O O . GLU A 1 95 ? -8.956 12.524 13.538 1.00 96.88 95 GLU A O 1
ATOM 713 N N . PHE A 1 96 ? -9.215 12.104 11.361 1.00 98.12 96 PHE A N 1
ATOM 714 C CA . PHE A 1 96 ? -9.036 10.651 11.485 1.00 98.12 96 PHE A CA 1
ATOM 715 C C . PHE A 1 96 ? -7.687 10.246 12.090 1.00 98.12 96 PHE A C 1
ATOM 717 O O . PHE A 1 96 ? -7.646 9.340 12.918 1.00 98.12 96 PHE A O 1
ATOM 724 N N . GLY A 1 97 ? -6.604 10.946 11.733 1.00 97.19 97 GLY A N 1
ATOM 725 C CA . GLY A 1 97 ? -5.291 10.736 12.346 1.00 97.19 97 GLY A CA 1
ATOM 726 C C . GLY A 1 97 ? -5.296 10.998 13.854 1.00 97.19 97 GLY A C 1
ATOM 727 O O . GLY A 1 97 ? -4.689 10.239 14.599 1.00 97.19 97 GLY A O 1
ATOM 728 N N . VAL A 1 98 ? -6.041 12.009 14.324 1.00 97.62 98 VAL A N 1
ATOM 729 C CA . VAL A 1 98 ? -6.190 12.300 15.764 1.00 97.62 98 VAL A CA 1
ATOM 730 C C . VAL A 1 98 ? -6.898 11.145 16.471 1.00 97.62 98 VAL A C 1
ATOM 732 O O . VAL A 1 98 ? -6.420 10.681 17.500 1.00 97.62 98 VAL A O 1
ATOM 735 N N . LYS A 1 99 ? -7.982 10.630 15.881 1.00 98.25 99 LYS A N 1
ATOM 736 C CA . LYS A 1 99 ? -8.759 9.495 16.412 1.00 98.25 99 LYS A CA 1
ATOM 737 C C . LYS A 1 99 ? -7.920 8.225 16.543 1.00 98.25 99 LYS A C 1
ATOM 739 O O . LYS A 1 99 ? -7.933 7.565 17.583 1.00 98.25 99 LYS A O 1
ATOM 744 N N . ALA A 1 100 ? -7.182 7.895 15.484 1.00 98.38 100 ALA A N 1
ATOM 745 C CA . ALA A 1 100 ? -6.306 6.731 15.454 1.00 98.38 100 ALA A CA 1
ATOM 746 C C . ALA A 1 100 ? -5.149 6.871 16.453 1.00 98.38 100 ALA A C 1
ATOM 748 O O . ALA A 1 100 ? -4.902 5.953 17.229 1.00 98.38 100 ALA A O 1
ATOM 749 N N . LEU A 1 101 ? -4.505 8.042 16.511 1.00 98.12 101 LEU A N 1
ATOM 750 C CA . LEU A 1 101 ? -3.415 8.301 17.450 1.00 98.12 101 LEU A CA 1
ATOM 751 C C . LEU A 1 101 ? -3.891 8.286 18.911 1.00 98.12 101 LEU A C 1
ATOM 753 O O . LEU A 1 101 ? -3.201 7.759 19.779 1.00 98.12 101 LEU A O 1
ATOM 757 N N . ALA A 1 102 ? -5.077 8.825 19.204 1.00 98.12 102 ALA A N 1
ATOM 758 C CA . ALA A 1 102 ? -5.675 8.754 20.537 1.00 98.12 102 ALA A CA 1
ATOM 759 C C . ALA A 1 102 ? -5.955 7.301 20.956 1.00 98.12 102 ALA A C 1
ATOM 761 O O . ALA A 1 102 ? -5.631 6.907 22.077 1.00 98.12 102 ALA A O 1
ATOM 762 N N . SER A 1 103 ? -6.492 6.494 20.037 1.00 98.56 103 SER A N 1
ATOM 763 C CA . SER A 1 103 ? -6.772 5.073 20.274 1.00 98.56 103 SER A CA 1
ATOM 764 C C . SER A 1 103 ? -5.495 4.266 20.511 1.00 98.56 103 SER A C 1
ATOM 766 O O . SER A 1 103 ? -5.417 3.483 21.458 1.00 98.56 103 SER A O 1
ATOM 768 N N . GLU A 1 104 ? -4.464 4.505 19.701 1.00 98.50 104 GLU A N 1
ATOM 769 C CA . GLU A 1 104 ? -3.134 3.915 19.863 1.00 98.50 104 GLU A CA 1
ATOM 770 C C . GLU A 1 104 ? -2.500 4.289 21.206 1.00 98.50 104 GLU A C 1
ATOM 772 O O . GLU A 1 104 ? -2.019 3.418 21.929 1.00 98.50 104 GLU A O 1
ATOM 777 N N . ASN A 1 105 ? -2.561 5.565 21.594 1.00 98.25 105 ASN A N 1
ATOM 778 C CA . ASN A 1 105 ? -2.038 6.033 22.880 1.00 98.25 105 ASN A CA 1
ATOM 779 C C . ASN A 1 105 ? -2.782 5.421 24.081 1.00 98.25 105 ASN A C 1
ATOM 781 O O . ASN A 1 105 ? -2.190 5.243 25.146 1.00 98.25 105 ASN A O 1
ATOM 785 N N . ALA A 1 106 ? -4.056 5.057 23.912 1.00 98.31 106 ALA A N 1
ATOM 786 C CA . ALA A 1 106 ? -4.833 4.290 24.888 1.00 98.31 106 ALA A CA 1
ATOM 787 C C . ALA A 1 106 ? -4.527 2.775 24.865 1.00 98.31 106 ALA A C 1
ATOM 789 O O . ALA A 1 106 ? -5.067 2.005 25.666 1.00 98.31 106 ALA A O 1
ATOM 790 N N . GLY A 1 107 ? -3.628 2.341 23.979 1.00 98.38 107 GLY A N 1
ATOM 791 C CA . GLY A 1 107 ? -3.121 0.980 23.870 1.00 98.38 107 GLY A CA 1
ATOM 792 C C . GLY A 1 107 ? -3.904 0.084 22.916 1.00 98.38 107 GLY A C 1
ATOM 793 O O . GLY A 1 107 ? -3.769 -1.135 23.028 1.00 98.38 107 GLY A O 1
ATOM 794 N N . ALA A 1 108 ? -4.730 0.635 22.022 1.00 98.62 108 ALA A N 1
ATOM 795 C CA . ALA A 1 108 ? -5.364 -0.165 20.980 1.00 98.62 108 ALA A CA 1
ATOM 796 C C . ALA A 1 108 ? -4.315 -0.776 20.042 1.00 98.62 108 ALA A C 1
ATOM 798 O O . ALA A 1 108 ? -3.286 -0.167 19.763 1.00 98.62 108 ALA A O 1
ATOM 799 N N . VAL A 1 109 ? -4.586 -1.980 19.540 1.00 98.44 109 VAL A N 1
ATOM 800 C CA . VAL A 1 109 ? -3.704 -2.687 18.594 1.00 98.44 109 VAL A CA 1
ATOM 801 C C . VAL A 1 109 ? -4.091 -2.462 17.133 1.00 98.44 109 VAL A C 1
ATOM 803 O O . VAL A 1 109 ? -3.318 -2.813 16.250 1.00 98.44 109 VAL A O 1
ATOM 806 N N . ALA A 1 110 ? -5.276 -1.899 16.882 1.00 98.38 110 ALA A N 1
ATOM 807 C CA . ALA A 1 110 ? -5.739 -1.374 15.598 1.00 98.38 110 ALA A CA 1
ATOM 808 C C . ALA A 1 110 ? -6.953 -0.457 15.825 1.00 98.38 110 ALA A C 1
ATOM 810 O O . ALA A 1 110 ? -7.646 -0.586 16.838 1.00 98.38 110 ALA A O 1
ATOM 811 N N . THR A 1 111 ? -7.239 0.429 14.869 1.00 98.69 111 THR A N 1
ATOM 812 C CA . THR A 1 111 ? -8.389 1.348 14.913 1.00 98.69 111 THR A CA 1
ATOM 813 C C . THR A 1 111 ? -9.272 1.192 13.676 1.00 98.69 111 THR A C 1
ATOM 815 O O . THR A 1 111 ? -8.797 1.281 12.547 1.00 98.69 111 THR A O 1
ATOM 818 N N . ILE A 1 112 ? -10.576 1.018 13.871 1.00 98.56 112 ILE A N 1
ATOM 819 C CA . ILE A 1 112 ? -11.589 0.994 12.814 1.00 98.56 112 ILE A CA 1
ATOM 820 C C . ILE A 1 112 ? -12.470 2.227 12.976 1.00 98.56 112 ILE A C 1
ATOM 822 O O . ILE A 1 112 ? -13.178 2.384 13.968 1.00 98.56 112 ILE A O 1
ATOM 826 N N . ILE A 1 113 ? -12.435 3.108 11.986 1.00 98.62 113 ILE A N 1
ATOM 827 C CA . ILE A 1 113 ? -13.205 4.342 11.988 1.00 98.62 113 ILE A CA 1
ATOM 828 C C . ILE A 1 113 ? -14.551 4.084 11.311 1.00 98.62 113 ILE A C 1
ATOM 830 O O . ILE A 1 113 ? -14.622 3.725 10.133 1.00 98.62 113 ILE A O 1
ATOM 834 N N . CYS A 1 114 ? -15.623 4.307 12.058 1.00 98.31 114 CYS A N 1
ATOM 835 C CA . CYS A 1 114 ? -16.992 4.154 11.609 1.00 98.31 114 CYS A CA 1
ATOM 836 C C . CYS A 1 114 ? -17.482 5.391 10.867 1.00 98.31 114 CYS A C 1
ATOM 838 O O . CYS A 1 114 ? -17.505 6.493 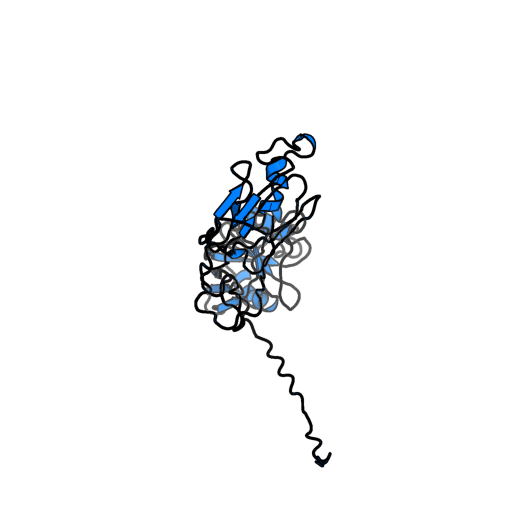11.416 1.00 98.31 114 CYS A O 1
ATOM 840 N N . ASN A 1 115 ? -17.884 5.223 9.606 1.00 98.06 115 ASN A N 1
ATOM 841 C CA . ASN A 1 115 ? -18.426 6.324 8.821 1.00 98.06 115 ASN A CA 1
ATOM 842 C C . ASN A 1 115 ? -19.788 6.782 9.374 1.00 98.06 115 ASN A C 1
ATOM 844 O O . ASN A 1 115 ? -20.572 5.984 9.878 1.00 98.06 115 ASN A O 1
ATOM 848 N N . ASN A 1 116 ? -20.100 8.067 9.213 1.00 96.50 116 ASN A N 1
ATOM 849 C CA . ASN A 1 116 ? -21.392 8.661 9.579 1.00 96.50 116 ASN A CA 1
ATOM 850 C C . ASN A 1 116 ? -22.225 9.095 8.355 1.00 96.50 116 ASN A C 1
ATOM 852 O O . ASN A 1 116 ? -23.304 9.668 8.495 1.00 96.50 116 ASN A O 1
ATOM 856 N N . VAL A 1 117 ? -21.725 8.812 7.148 1.00 95.19 117 VAL A N 1
ATOM 857 C CA . VAL A 1 117 ?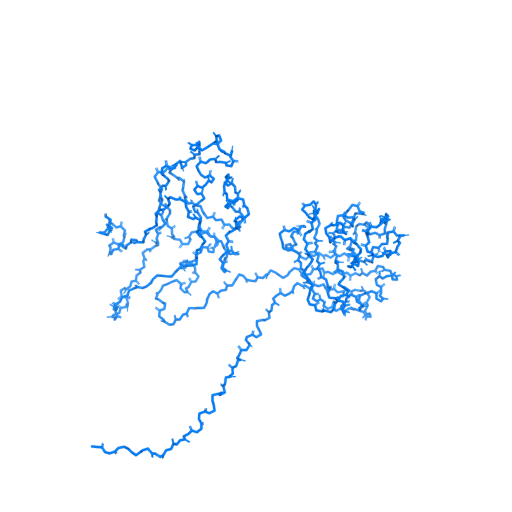 -22.405 9.008 5.861 1.00 95.19 117 VAL A CA 1
ATOM 858 C C . VAL A 1 117 ? -22.466 7.662 5.137 1.00 95.19 117 VAL A C 1
ATOM 860 O O . VAL A 1 117 ? -21.615 6.801 5.342 1.00 95.19 117 VAL A O 1
ATOM 863 N N . THR A 1 118 ? -23.475 7.453 4.296 1.00 91.81 118 THR A N 1
ATOM 864 C CA . THR A 1 118 ? -23.578 6.240 3.477 1.00 91.81 118 THR A CA 1
ATOM 865 C C . THR A 1 118 ? -22.514 6.201 2.374 1.00 91.81 118 THR A C 1
ATOM 867 O O . THR A 1 118 ? -22.096 7.239 1.861 1.00 91.81 118 THR A O 1
ATOM 870 N N . GLY A 1 119 ? -22.114 4.990 1.981 1.00 87.06 119 GLY A N 1
ATOM 871 C CA . GLY A 1 119 ? -21.134 4.745 0.919 1.00 87.06 119 GLY A CA 1
ATOM 872 C C . GLY A 1 119 ? -19.761 4.310 1.430 1.00 87.06 119 GLY A C 1
ATOM 873 O O . GLY A 1 119 ? -19.532 4.198 2.639 1.00 87.06 119 GLY A O 1
ATOM 874 N N . GLU A 1 120 ? -18.865 4.049 0.478 1.00 85.81 120 GLU A N 1
ATOM 875 C CA . GLU A 1 120 ? -17.476 3.679 0.749 1.00 85.81 120 GLU A CA 1
ATOM 876 C C . GLU A 1 120 ? -16.757 4.753 1.564 1.00 85.81 120 GLU A C 1
ATOM 878 O O . GLU A 1 120 ? -17.025 5.954 1.449 1.00 85.81 120 GLU A O 1
ATOM 883 N N . PHE A 1 121 ? -15.828 4.304 2.403 1.00 92.50 121 PHE A N 1
ATOM 884 C CA . PHE A 1 121 ? -15.148 5.173 3.343 1.00 92.50 121 PHE A CA 1
ATOM 885 C C . PHE A 1 121 ? -13.663 4.859 3.427 1.00 92.50 121 PHE A C 1
ATOM 887 O O . PHE A 1 121 ? -13.277 3.778 3.862 1.00 92.50 121 PHE A O 1
ATOM 894 N N . PHE A 1 122 ? -12.859 5.853 3.059 1.00 92.19 122 PHE A N 1
ATOM 895 C CA . PHE A 1 122 ? -11.405 5.836 3.142 1.00 92.19 122 PHE A CA 1
ATOM 896 C C . PHE A 1 122 ? -10.960 6.971 4.075 1.00 92.19 122 PHE A C 1
ATOM 898 O O . PHE A 1 122 ? -11.079 8.145 3.702 1.00 92.19 122 PHE A O 1
ATOM 905 N N . PRO A 1 123 ? -10.499 6.669 5.301 1.00 93.25 123 PRO A N 1
ATOM 906 C CA . PRO A 1 123 ? -10.011 7.689 6.218 1.00 93.25 123 PRO A CA 1
ATOM 907 C C . PRO A 1 123 ? -8.736 8.349 5.670 1.00 93.25 123 PRO A C 1
ATOM 909 O O . PRO A 1 123 ? -7.763 7.676 5.330 1.00 93.25 123 PRO A O 1
ATOM 912 N N . GLY A 1 124 ? -8.731 9.679 5.584 1.00 91.44 124 GLY A N 1
ATOM 913 C CA . GLY A 1 124 ? -7.538 10.449 5.220 1.00 91.44 124 GLY A CA 1
ATOM 914 C C . GLY A 1 124 ? -6.572 10.621 6.397 1.00 91.44 124 GLY A C 1
ATOM 915 O O . GLY A 1 124 ? -7.010 10.695 7.539 1.00 91.44 124 GLY A O 1
ATOM 916 N N . VAL A 1 125 ? -5.273 10.754 6.111 1.00 92.94 125 VAL A N 1
ATOM 917 C CA . VAL A 1 125 ? -4.197 10.851 7.121 1.00 92.94 125 VAL A CA 1
ATOM 918 C C . VAL A 1 125 ? -4.370 12.008 8.119 1.00 92.94 125 VAL A C 1
ATOM 920 O O . VAL A 1 125 ? -4.102 11.858 9.310 1.00 92.94 125 VAL A O 1
ATOM 923 N N . GLY A 1 126 ? -4.865 13.161 7.664 1.00 92.69 126 GLY A N 1
ATOM 924 C CA . GLY A 1 126 ? -4.913 14.374 8.486 1.00 92.69 126 GLY A CA 1
ATOM 925 C C . GLY A 1 126 ? -3.516 14.876 8.869 1.00 92.69 126 GLY A C 1
ATOM 926 O O . GLY A 1 126 ? -2.527 14.567 8.209 1.00 92.69 126 GLY A O 1
ATOM 927 N N . THR A 1 127 ? -3.440 15.670 9.933 1.00 93.75 127 THR A N 1
ATOM 928 C CA . THR A 1 127 ? -2.207 16.364 10.344 1.00 93.75 127 THR A CA 1
ATOM 929 C C . THR A 1 127 ? -1.234 15.473 11.122 1.00 93.75 127 THR A C 1
ATOM 931 O O . THR A 1 127 ? -0.044 15.765 11.160 1.00 93.75 127 THR A O 1
ATOM 934 N N . VAL A 1 128 ? -1.736 14.419 11.772 1.00 94.56 128 VAL A N 1
ATOM 935 C CA . VAL A 1 128 ? -0.954 13.577 12.703 1.00 94.56 128 VAL A CA 1
ATOM 936 C C . VAL A 1 128 ? -1.037 12.080 12.400 1.00 94.56 128 VAL A C 1
ATOM 938 O O . VAL A 1 128 ? -0.556 11.268 13.184 1.00 94.56 128 VAL A O 1
ATOM 941 N N . GLY A 1 129 ? -1.671 11.683 11.293 1.00 91.69 129 GLY A N 1
ATOM 942 C CA . GLY A 1 129 ? -1.799 10.265 10.940 1.00 91.69 129 GLY A CA 1
ATOM 943 C C . GLY A 1 129 ? -0.465 9.597 10.589 1.00 91.69 129 GLY A C 1
ATOM 944 O O . GLY A 1 129 ? -0.345 8.382 10.694 1.00 91.69 129 GLY A O 1
ATOM 945 N N . ASP A 1 130 ? 0.559 10.373 10.231 1.00 90.56 130 ASP A N 1
ATOM 946 C CA . ASP A 1 130 ? 1.933 9.904 10.019 1.00 90.56 130 ASP A CA 1
ATOM 947 C C . ASP A 1 130 ? 2.632 9.452 11.315 1.00 90.56 130 ASP A C 1
ATOM 949 O O . ASP A 1 130 ? 3.637 8.748 11.260 1.00 90.56 130 ASP A O 1
ATOM 953 N N . GLN A 1 131 ? 2.087 9.819 12.479 1.00 95.31 131 GLN A N 1
ATOM 954 C CA . GLN A 1 131 ? 2.572 9.390 13.794 1.00 95.31 131 GLN A CA 1
ATOM 955 C C . GLN A 1 131 ? 1.942 8.073 14.263 1.00 95.31 131 GLN A C 1
ATOM 957 O O . GLN A 1 131 ? 2.396 7.515 15.257 1.00 95.31 131 GLN A O 1
ATOM 962 N N . VAL A 1 132 ? 0.901 7.586 13.580 1.00 97.19 132 VAL A N 1
ATOM 963 C CA . VAL A 1 132 ? 0.184 6.358 13.945 1.00 97.19 132 VAL A CA 1
ATOM 964 C C . VAL A 1 132 ? 1.006 5.142 13.519 1.00 97.19 132 VAL A C 1
ATOM 966 O O . VAL A 1 132 ? 1.375 5.001 12.353 1.00 97.19 132 VAL A O 1
ATOM 969 N N . SER A 1 133 ? 1.265 4.246 14.466 1.00 96.75 133 SER A N 1
ATOM 970 C CA . SER A 1 133 ? 2.075 3.036 14.312 1.00 96.75 133 SER A CA 1
ATOM 971 C C . SER A 1 133 ? 1.282 1.729 14.431 1.0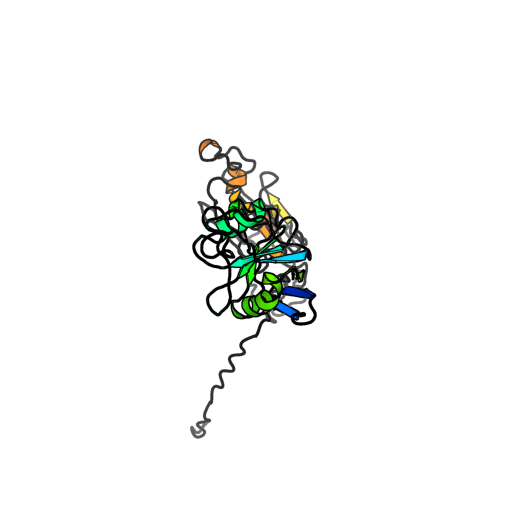0 96.75 133 SER A C 1
ATOM 973 O O . SER A 1 133 ? 1.872 0.651 14.417 1.00 96.75 133 SER A O 1
ATOM 975 N N . THR A 1 134 ? -0.047 1.814 14.498 1.00 97.56 134 THR A N 1
ATOM 976 C CA . THR A 1 134 ? -0.997 0.693 14.490 1.00 97.56 134 THR A CA 1
ATOM 977 C C . THR A 1 134 ? -1.860 0.695 13.219 1.00 97.56 134 THR A C 1
ATOM 979 O O . THR A 1 134 ? -1.950 1.722 12.535 1.00 97.56 134 THR A O 1
ATOM 982 N N . PRO A 1 135 ? -2.474 -0.439 12.828 1.00 97.31 135 PRO A N 1
ATOM 983 C CA . PRO A 1 135 ? -3.325 -0.494 11.645 1.00 97.31 135 PRO A CA 1
ATOM 984 C C . PRO A 1 135 ? -4.584 0.358 11.788 1.00 97.31 135 PRO A C 1
ATOM 986 O O . PRO A 1 135 ? -5.219 0.370 12.846 1.00 97.31 135 PRO A O 1
ATOM 989 N N . VAL A 1 136 ? -4.979 1.019 10.697 1.00 97.75 136 VAL A N 1
ATOM 990 C CA . VAL A 1 136 ? -6.204 1.825 10.630 1.00 97.75 136 VAL A CA 1
ATOM 991 C C . VAL A 1 136 ? -7.075 1.362 9.465 1.00 97.75 136 VAL A C 1
ATOM 993 O O . VAL A 1 136 ? -6.586 1.091 8.369 1.00 97.75 136 VAL A O 1
ATOM 996 N N . ALA A 1 137 ? -8.383 1.275 9.697 1.00 97.25 137 ALA A N 1
ATOM 997 C CA . ALA A 1 137 ? -9.370 0.940 8.679 1.00 97.25 137 ALA A CA 1
ATOM 998 C C . ALA A 1 137 ? -10.570 1.893 8.721 1.00 97.25 137 ALA A C 1
ATOM 1000 O O . ALA A 1 137 ? -10.929 2.403 9.778 1.00 97.25 137 ALA A O 1
ATOM 1001 N N . GLY A 1 138 ? -11.225 2.105 7.583 1.00 97.62 138 GLY A N 1
ATOM 1002 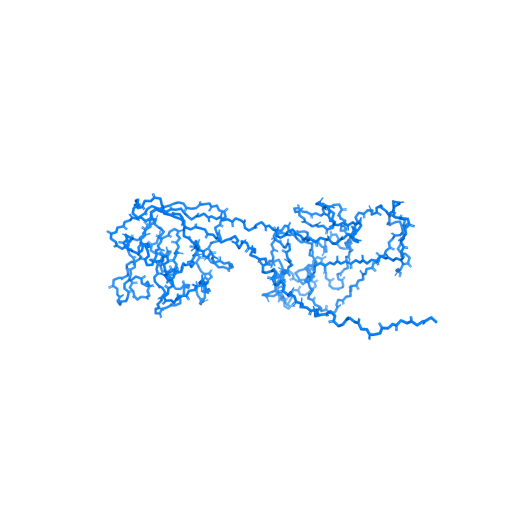C CA . GLY A 1 138 ? -12.565 2.683 7.503 1.00 97.62 138 GLY A CA 1
ATOM 1003 C C . GLY A 1 138 ? -13.622 1.599 7.319 1.00 97.62 138 GLY A C 1
ATOM 1004 O O . GLY A 1 138 ? -13.417 0.663 6.548 1.00 97.62 138 GLY A O 1
ATOM 1005 N N . MET A 1 139 ? -14.763 1.744 7.987 1.00 97.69 139 MET A N 1
ATOM 1006 C CA . MET A 1 139 ? -15.938 0.885 7.812 1.00 97.69 139 MET A CA 1
ATOM 1007 C C . MET A 1 139 ? -17.170 1.726 7.450 1.00 97.69 139 MET A C 1
ATOM 1009 O O . MET A 1 139 ? -17.293 2.886 7.857 1.00 97.69 139 MET A O 1
ATOM 1013 N N . SER A 1 140 ? -18.070 1.154 6.646 1.00 97.31 140 SER A N 1
ATOM 1014 C CA . SER A 1 140 ? -19.296 1.825 6.209 1.00 97.31 140 SER A CA 1
ATOM 1015 C C . SER A 1 140 ? -20.229 2.140 7.390 1.00 97.31 140 SER A C 1
ATOM 1017 O O . SER A 1 140 ? -20.162 1.508 8.444 1.00 97.31 140 SER A O 1
ATOM 1019 N N . LEU A 1 141 ? -21.133 3.111 7.211 1.00 96.56 141 LEU A N 1
ATOM 1020 C CA . LEU A 1 141 ? -22.144 3.434 8.225 1.00 96.56 141 LEU A CA 1
ATOM 1021 C C . LEU A 1 141 ? -23.043 2.223 8.541 1.00 96.56 141 LEU A C 1
ATOM 1023 O O . LEU A 1 141 ? -23.361 1.979 9.700 1.00 96.56 141 LEU A O 1
ATOM 1027 N N . GLU A 1 142 ? -23.460 1.474 7.520 1.00 96.31 142 GLU A N 1
ATOM 1028 C CA . GLU A 1 142 ? -24.379 0.337 7.666 1.00 96.31 142 GLU A CA 1
ATOM 1029 C C . GLU A 1 142 ? -23.753 -0.806 8.474 1.00 96.31 142 GLU A C 1
ATOM 1031 O O . GLU A 1 142 ? -24.355 -1.297 9.435 1.00 96.31 142 GLU A O 1
ATOM 1036 N N . ASP A 1 143 ? -22.509 -1.159 8.151 1.00 97.12 143 ASP A N 1
ATOM 1037 C CA . ASP A 1 143 ? -21.777 -2.217 8.848 1.00 97.12 143 ASP A CA 1
ATOM 1038 C C . ASP A 1 143 ? -21.458 -1.805 10.288 1.00 97.12 143 ASP A C 1
ATOM 1040 O O . ASP A 1 143 ? -21.687 -2.571 11.227 1.00 97.12 143 ASP A O 1
ATOM 1044 N N . CYS A 1 144 ? -21.039 -0.552 10.498 1.00 97.38 144 CYS A N 1
ATOM 1045 C CA . CYS A 1 144 ? -20.788 -0.038 11.840 1.00 97.38 144 CYS A CA 1
ATOM 1046 C C . CYS A 1 144 ? -22.037 -0.002 12.713 1.00 97.38 144 CYS A C 1
ATOM 1048 O O . CYS A 1 144 ? -21.945 -0.297 13.901 1.00 97.38 144 CYS A O 1
ATOM 1050 N N . MET A 1 145 ? -23.210 0.330 12.166 1.00 96.31 145 MET A N 1
ATOM 1051 C CA . MET A 1 145 ? -24.458 0.247 12.930 1.00 96.31 145 MET A CA 1
ATOM 1052 C C . MET A 1 145 ? -24.760 -1.190 13.355 1.00 96.31 145 MET A C 1
ATOM 1054 O O . MET A 1 145 ? -25.220 -1.391 14.475 1.00 96.31 145 MET A O 1
ATOM 1058 N N . THR A 1 146 ? -24.469 -2.177 12.503 1.00 95.94 146 THR A N 1
ATOM 1059 C CA . THR A 1 146 ? -24.648 -3.598 12.833 1.00 95.94 146 THR A CA 1
ATOM 1060 C C . THR A 1 146 ? -23.724 -4.012 13.976 1.00 95.94 146 THR A C 1
ATOM 1062 O O . THR A 1 146 ? -24.197 -4.500 15.003 1.00 95.94 146 THR A O 1
ATOM 1065 N N . VAL A 1 147 ? -22.421 -3.743 13.852 1.00 96.81 147 VAL A N 1
ATOM 1066 C CA . VAL A 1 147 ? -21.417 -4.085 14.874 1.00 96.81 147 VAL A CA 1
ATOM 1067 C C . VAL A 1 147 ? -21.674 -3.356 16.198 1.00 96.81 147 VAL A C 1
ATOM 1069 O O . VAL A 1 147 ? -21.556 -3.957 17.269 1.00 96.81 147 VAL A O 1
ATOM 1072 N N . ARG A 1 148 ? -22.087 -2.082 16.141 1.00 96.06 148 ARG A N 1
ATOM 1073 C CA . ARG A 1 148 ? -22.380 -1.255 17.322 1.00 96.06 148 ARG A CA 1
ATOM 1074 C C . ARG A 1 148 ? -23.382 -1.893 18.266 1.00 96.06 148 ARG A C 1
ATOM 1076 O O . ARG A 1 148 ? -23.206 -1.773 19.474 1.00 96.06 148 ARG A O 1
ATOM 1083 N N . THR A 1 149 ? -24.399 -2.576 17.732 1.00 92.25 149 THR A N 1
ATOM 1084 C CA . THR A 1 149 ? -25.470 -3.167 18.553 1.00 92.25 149 THR A CA 1
ATOM 1085 C C . THR A 1 149 ? -24.957 -4.081 19.667 1.00 92.25 149 THR A C 1
ATOM 1087 O O . THR A 1 149 ? -25.612 -4.182 20.701 1.00 92.25 149 THR A O 1
ATOM 1090 N N . GLU A 1 150 ? -23.780 -4.685 19.486 1.00 95.19 150 GLU A N 1
ATOM 1091 C CA . GLU A 1 150 ? -23.126 -5.536 20.482 1.00 95.19 150 GLU A CA 1
ATOM 1092 C C . GLU A 1 150 ? -21.866 -4.874 21.066 1.00 95.19 150 GLU A C 1
ATOM 1094 O O . GLU A 1 150 ? -21.665 -4.898 22.279 1.00 95.19 150 GLU A O 1
ATOM 1099 N N . ALA A 1 151 ? -21.035 -4.238 20.230 1.00 95.00 151 ALA A N 1
ATOM 1100 C CA . ALA A 1 151 ? -19.702 -3.765 20.619 1.00 95.00 151 ALA A CA 1
ATOM 1101 C C . ALA A 1 151 ? -19.686 -2.548 21.568 1.00 95.00 151 ALA A C 1
ATOM 1103 O O . ALA A 1 151 ? -18.660 -2.285 22.196 1.00 95.00 151 ALA A O 1
ATOM 1104 N N . GLU A 1 152 ? -20.789 -1.800 21.689 1.00 92.69 152 GLU A N 1
ATOM 1105 C CA . GLU A 1 152 ? -20.961 -0.797 22.759 1.00 92.69 152 GLU A CA 1
ATOM 1106 C C . GLU A 1 152 ? -21.388 -1.428 24.092 1.00 92.69 152 GLU A C 1
ATOM 1108 O O . GLU A 1 152 ? -21.132 -0.873 25.160 1.00 92.69 152 GLU A O 1
ATOM 1113 N N . GLY A 1 153 ? -22.056 -2.585 24.045 1.00 88.12 153 GLY A N 1
ATOM 1114 C CA . GLY A 1 153 ? -22.537 -3.305 25.226 1.00 88.12 153 GLY A CA 1
ATOM 1115 C C . GLY A 1 153 ? -21.483 -4.207 25.873 1.00 88.12 153 GLY A C 1
ATOM 1116 O O . GLY A 1 153 ? -21.659 -4.628 27.019 1.00 88.12 153 GLY A O 1
ATOM 1117 N N . GLY A 1 154 ? -20.396 -4.506 25.159 1.00 91.50 154 GLY A N 1
ATOM 1118 C CA . GLY A 1 154 ? -19.286 -5.319 25.636 1.00 91.50 154 GLY A CA 1
ATOM 1119 C C . GLY A 1 154 ? -18.256 -5.612 24.548 1.00 91.50 154 GLY A C 1
ATOM 1120 O O . GLY A 1 154 ? -18.338 -5.103 23.433 1.00 91.50 154 GLY A O 1
ATOM 1121 N N . ASP A 1 155 ? -17.282 -6.452 24.892 1.00 96.94 155 ASP A N 1
ATOM 1122 C CA . ASP A 1 155 ? -16.253 -6.878 23.948 1.00 96.94 155 ASP A CA 1
ATOM 1123 C C . ASP A 1 155 ? -16.812 -7.927 22.976 1.00 96.94 155 ASP A C 1
ATOM 1125 O O . ASP A 1 155 ? -17.485 -8.879 23.382 1.00 96.94 155 ASP A O 1
ATOM 1129 N N . ILE A 1 156 ? -16.479 -7.770 21.698 1.00 98.31 156 ILE A N 1
ATOM 1130 C CA . ILE A 1 156 ? -16.719 -8.752 20.636 1.00 98.31 156 ILE A CA 1
ATOM 1131 C C . ILE A 1 156 ? -15.385 -9.342 20.170 1.00 98.31 156 ILE A C 1
ATOM 1133 O O . ILE A 1 156 ? -14.346 -8.700 20.310 1.00 98.31 156 ILE A O 1
ATOM 1137 N N . ASP A 1 157 ? -15.394 -10.538 19.587 1.00 98.50 157 ASP A N 1
ATOM 1138 C CA . ASP A 1 157 ? -14.185 -11.142 19.016 1.00 98.50 157 ASP A CA 1
ATOM 1139 C C . ASP A 1 157 ? -14.194 -10.960 17.503 1.00 98.50 157 ASP A C 1
ATOM 1141 O O . ASP A 1 157 ? -15.153 -11.362 16.837 1.00 98.50 157 ASP A O 1
ATOM 1145 N N . ILE A 1 158 ? -13.118 -10.408 16.943 1.00 98.44 158 ILE A N 1
ATOM 1146 C CA . ILE A 1 158 ? -13.007 -10.155 15.504 1.00 98.44 158 ILE A CA 1
ATOM 1147 C C . ILE A 1 158 ? -11.660 -10.611 14.939 1.00 98.44 158 ILE A C 1
ATOM 1149 O O . ILE A 1 158 ? -10.681 -10.796 15.664 1.00 98.44 158 ILE A O 1
ATOM 1153 N N . THR A 1 159 ? -11.617 -10.748 13.619 1.00 97.81 159 THR A N 1
ATOM 1154 C CA . THR A 1 159 ? -10.402 -10.930 12.830 1.00 97.81 159 THR A CA 1
ATOM 1155 C C . THR A 1 159 ? -10.410 -9.941 11.670 1.00 97.81 159 THR A C 1
ATOM 1157 O O . THR A 1 159 ? -11.326 -9.947 10.853 1.00 97.81 159 THR A O 1
ATOM 1160 N N . LEU A 1 160 ? -9.380 -9.105 11.575 1.00 96.31 160 LEU A N 1
ATOM 1161 C CA . LEU A 1 160 ? -9.088 -8.321 10.381 1.00 96.31 160 LEU A CA 1
ATOM 1162 C C . LEU A 1 160 ? -8.366 -9.232 9.394 1.00 96.31 160 LEU A C 1
ATOM 1164 O O . LEU A 1 160 ? -7.230 -9.639 9.638 1.00 96.31 160 LEU A O 1
ATOM 1168 N N . LEU A 1 161 ? -9.046 -9.580 8.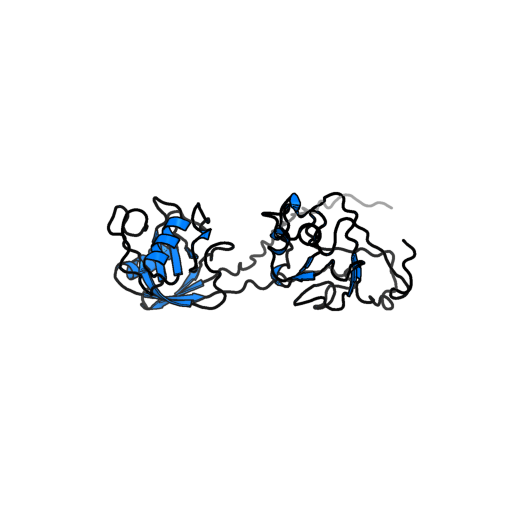311 1.00 90.69 161 LEU A N 1
ATOM 1169 C CA . LEU A 1 161 ? -8.501 -10.362 7.217 1.00 90.69 161 LEU A CA 1
ATOM 1170 C C . LEU A 1 161 ? -7.864 -9.398 6.223 1.00 90.69 161 LEU A C 1
ATOM 1172 O O . LEU A 1 161 ? -8.561 -8.648 5.532 1.00 90.69 161 LEU A O 1
ATOM 1176 N N . TYR A 1 162 ? -6.535 -9.430 6.175 1.00 85.25 162 TYR A N 1
ATOM 1177 C CA . TYR A 1 162 ? -5.790 -8.794 5.104 1.00 85.25 162 TYR A CA 1
ATOM 1178 C C . TYR A 1 162 ? -5.907 -9.659 3.852 1.00 85.25 162 TYR A C 1
ATOM 1180 O O . TYR A 1 162 ? -5.465 -10.810 3.846 1.00 85.25 162 TYR A O 1
ATOM 1188 N N . ILE A 1 163 ? -6.523 -9.109 2.812 1.00 75.50 163 ILE A N 1
ATOM 1189 C CA . ILE A 1 163 ? -6.495 -9.698 1.480 1.00 75.50 163 ILE A CA 1
ATOM 1190 C C . ILE A 1 163 ? -5.423 -8.933 0.719 1.00 75.50 163 ILE A C 1
ATOM 1192 O O . ILE A 1 163 ? -5.602 -7.758 0.403 1.00 75.50 163 ILE A O 1
ATOM 1196 N N . GLU A 1 164 ? -4.300 -9.599 0.457 1.00 68.69 164 GLU A N 1
ATOM 1197 C CA . GLU A 1 164 ? -3.305 -9.073 -0.469 1.00 68.69 164 GLU A CA 1
ATOM 1198 C C . GLU A 1 164 ? -3.994 -8.881 -1.822 1.00 68.69 164 GLU A C 1
ATOM 1200 O O . GLU A 1 164 ? -4.496 -9.844 -2.410 1.00 68.69 164 GLU A O 1
ATOM 1205 N N . GLU A 1 165 ? -4.080 -7.633 -2.292 1.00 68.88 165 GLU A N 1
ATOM 1206 C CA . GLU A 1 165 ? -4.529 -7.386 -3.655 1.00 68.88 165 GLU A CA 1
ATOM 1207 C C . GLU A 1 165 ? -3.524 -8.072 -4.587 1.00 68.88 165 GLU A C 1
ATOM 1209 O O . GLU A 1 165 ? -2.349 -7.690 -4.597 1.00 68.88 165 GLU A O 1
ATOM 1214 N N . PRO A 1 166 ? -3.939 -9.101 -5.352 1.00 71.81 166 PRO A N 1
ATOM 1215 C CA . PRO A 1 166 ? -3.034 -9.758 -6.269 1.00 71.81 166 PRO A CA 1
ATOM 1216 C C . PRO A 1 166 ? -2.553 -8.714 -7.263 1.00 71.81 166 PRO A C 1
ATOM 1218 O O . PRO A 1 166 ? -3.352 -7.936 -7.796 1.00 71.81 166 PRO A O 1
ATOM 1221 N N . CYS A 1 167 ? -1.246 -8.704 -7.511 1.00 77.12 167 CYS A N 1
ATOM 1222 C CA . CYS A 1 167 ? -0.682 -7.737 -8.428 1.00 77.12 167 CYS A CA 1
ATOM 1223 C C . CYS A 1 167 ? -1.384 -7.850 -9.792 1.00 77.12 167 CYS A C 1
ATOM 1225 O O . CYS A 1 167 ? -1.536 -8.975 -10.293 1.00 77.12 167 CYS A O 1
ATOM 1227 N N . PRO A 1 168 ? -1.862 -6.739 -10.387 1.00 81.19 168 PRO A N 1
ATOM 1228 C CA . PRO A 1 168 ? -2.583 -6.794 -11.648 1.00 81.19 168 PRO A CA 1
ATOM 1229 C C . PRO A 1 168 ? -1.781 -7.569 -12.690 1.00 81.19 168 PRO A C 1
ATOM 1231 O O . PRO A 1 168 ? -0.623 -7.262 -12.948 1.00 81.19 168 PRO A O 1
ATOM 1234 N N . THR A 1 169 ? -2.389 -8.591 -13.288 1.00 81.31 169 THR A N 1
ATOM 1235 C CA . THR A 1 169 ? -1.774 -9.312 -14.406 1.00 81.31 169 THR A CA 1
ATOM 1236 C C . THR A 1 169 ? -2.196 -8.624 -15.701 1.00 81.31 169 THR A C 1
ATOM 1238 O O . THR A 1 169 ? -3.398 -8.601 -15.992 1.00 81.31 169 THR A O 1
ATOM 1241 N N . PRO A 1 170 ? -1.265 -8.046 -16.481 1.00 81.62 170 PRO A N 1
ATOM 1242 C CA . PRO A 1 170 ? -1.626 -7.402 -17.733 1.00 81.62 170 PRO A CA 1
ATOM 1243 C C . PRO A 1 170 ? -2.252 -8.404 -18.710 1.00 81.62 170 PRO A C 1
ATOM 1245 O O . PRO A 1 170 ? -1.880 -9.577 -18.765 1.00 81.62 170 PRO A O 1
ATOM 1248 N N . SER A 1 171 ? -3.222 -7.935 -19.494 1.00 84.88 171 SER A N 1
ATOM 1249 C CA . SER A 1 171 ? -3.837 -8.721 -20.563 1.00 84.88 171 SER A CA 1
ATOM 1250 C C . SER A 1 171 ? -3.264 -8.278 -21.899 1.00 84.88 171 SER A C 1
ATOM 1252 O O . SER A 1 171 ? -3.445 -7.131 -22.299 1.00 84.88 171 SER A O 1
ATOM 1254 N N . TYR A 1 172 ? -2.648 -9.208 -22.619 1.00 86.00 172 TYR A N 1
ATOM 1255 C CA . TYR A 1 172 ? -1.991 -8.936 -23.892 1.00 86.00 172 TYR A CA 1
ATOM 1256 C C . TYR A 1 172 ? -2.841 -9.391 -25.082 1.00 86.00 172 TYR A C 1
ATOM 1258 O O . TYR A 1 172 ? -3.501 -10.433 -25.032 1.00 86.00 172 TYR A O 1
ATOM 1266 N N . GLY A 1 173 ? -2.831 -8.603 -26.159 1.00 86.06 173 GLY A N 1
ATOM 1267 C CA . GLY A 1 173 ? -3.463 -8.972 -27.423 1.00 86.06 173 GLY A CA 1
ATOM 1268 C C . GLY A 1 173 ? -2.708 -10.092 -28.156 1.00 86.06 173 GLY A C 1
ATOM 1269 O O . GLY A 1 173 ? -1.553 -10.384 -27.835 1.00 86.06 173 GLY A O 1
ATOM 1270 N N . PRO A 1 174 ? -3.335 -10.741 -29.156 1.00 86.31 174 PRO A N 1
ATOM 1271 C CA . PRO A 1 174 ? -2.712 -11.816 -29.938 1.00 86.31 174 PRO A CA 1
ATOM 1272 C C . PRO A 1 174 ? -1.470 -11.381 -30.739 1.00 86.31 174 PRO A C 1
ATOM 1274 O O . PRO A 1 174 ? -0.753 -12.230 -31.263 1.00 86.31 174 PRO A O 1
ATOM 1277 N N . GLU A 1 175 ? -1.231 -10.079 -30.875 1.00 87.25 175 GLU A N 1
ATOM 1278 C CA . GLU A 1 175 ? -0.070 -9.475 -31.528 1.00 87.25 175 GLU A CA 1
ATOM 1279 C C . GLU A 1 175 ? 1.202 -9.464 -30.669 1.00 87.25 175 GLU A C 1
ATOM 1281 O O . GLU A 1 175 ? 2.285 -9.224 -31.203 1.00 87.25 175 GLU A O 1
ATOM 1286 N N . VAL A 1 176 ? 1.097 -9.716 -29.360 1.00 90.50 176 VAL A N 1
ATOM 1287 C CA . VAL A 1 176 ? 2.262 -9.748 -28.470 1.00 90.50 176 VAL A CA 1
ATOM 1288 C C . VAL A 1 176 ? 3.038 -11.041 -28.692 1.00 90.50 176 VAL A C 1
ATOM 1290 O O . VAL A 1 176 ? 2.556 -12.138 -28.418 1.00 90.50 176 VAL A O 1
ATOM 1293 N N . ILE A 1 177 ? 4.257 -10.895 -29.210 1.00 90.62 177 ILE A N 1
ATOM 1294 C CA . ILE A 1 177 ? 5.151 -12.009 -29.563 1.00 90.62 177 ILE A CA 1
ATOM 1295 C C . ILE A 1 177 ? 6.188 -12.335 -28.477 1.00 90.62 177 ILE A C 1
ATOM 1297 O O . ILE A 1 177 ? 6.859 -13.359 -28.574 1.00 90.62 177 ILE A O 1
ATOM 1301 N N . TRP A 1 178 ? 6.350 -11.460 -27.480 1.00 92.31 178 TRP A N 1
ATOM 1302 C CA . TRP A 1 178 ? 7.229 -11.630 -26.320 1.00 92.31 178 TRP A CA 1
ATOM 1303 C C . TRP A 1 178 ? 6.782 -10.686 -25.198 1.00 92.31 178 TRP A C 1
ATOM 1305 O O . TRP A 1 178 ? 6.378 -9.560 -25.489 1.00 92.31 178 TRP A O 1
ATOM 1315 N N . GLY A 1 179 ? 6.875 -11.123 -23.940 1.00 90.69 179 GLY A N 1
ATOM 1316 C CA . GLY A 1 179 ? 6.481 -10.322 -22.770 1.00 90.69 179 GLY A CA 1
ATOM 1317 C C . GLY A 1 179 ? 5.093 -10.639 -22.203 1.00 90.69 179 GLY A C 1
ATOM 1318 O O . GLY A 1 179 ? 4.643 -9.972 -21.282 1.00 90.69 179 GLY A O 1
ATOM 1319 N N . ASN A 1 180 ? 4.400 -11.641 -22.753 1.00 89.25 180 ASN A N 1
ATOM 1320 C CA . ASN A 1 180 ? 3.085 -12.097 -22.285 1.00 89.25 180 ASN A CA 1
ATOM 1321 C C . ASN A 1 180 ? 3.139 -13.340 -21.381 1.00 89.25 180 ASN A C 1
ATOM 1323 O O . ASN A 1 180 ? 2.097 -13.815 -20.927 1.00 89.25 180 ASN A O 1
ATOM 1327 N N . GLU A 1 181 ? 4.332 -13.876 -21.135 1.00 89.00 181 GLU A N 1
ATOM 1328 C CA . GLU A 1 181 ? 4.578 -14.973 -20.201 1.00 89.00 181 GLU A CA 1
ATOM 1329 C C . GLU A 1 181 ? 5.327 -14.441 -18.975 1.00 89.00 181 GLU A C 1
ATOM 1331 O O . GLU A 1 181 ? 6.191 -13.579 -19.107 1.00 89.00 181 GLU A O 1
ATOM 1336 N N . SER A 1 182 ? 5.036 -14.986 -17.791 1.00 86.38 182 SER A N 1
ATOM 1337 C CA . SER A 1 182 ? 5.759 -14.633 -16.561 1.00 86.38 182 SER A CA 1
ATOM 1338 C C . SER A 1 182 ? 7.267 -14.872 -16.714 1.00 86.38 182 SER A C 1
ATOM 1340 O O . SER A 1 182 ? 7.702 -15.909 -17.222 1.00 86.38 182 SER A O 1
ATOM 1342 N N . GLY A 1 183 ? 8.060 -13.897 -16.279 1.00 86.94 183 GLY A N 1
ATOM 1343 C CA . GLY A 1 183 ? 9.503 -13.830 -16.464 1.00 86.94 183 GLY A CA 1
ATOM 1344 C C . GLY A 1 183 ? 9.933 -13.240 -17.811 1.00 86.94 183 GLY A C 1
ATOM 1345 O O . GLY A 1 183 ? 11.133 -13.154 -18.069 1.00 86.94 183 GLY A O 1
ATOM 1346 N N . GLN A 1 184 ? 9.003 -12.837 -18.683 1.00 90.81 184 GLN A N 1
ATOM 1347 C CA . GLN A 1 184 ? 9.307 -12.102 -19.911 1.00 90.81 184 GLN A CA 1
ATOM 1348 C C . GLN A 1 184 ? 8.834 -10.659 -19.777 1.00 90.81 184 GLN A C 1
ATOM 1350 O O . GLN A 1 184 ? 7.649 -10.400 -19.617 1.00 90.81 184 GLN A O 1
ATOM 1355 N N . GLY A 1 185 ? 9.750 -9.700 -19.894 1.00 87.88 185 GLY A N 1
ATOM 1356 C CA . GLY A 1 185 ? 9.398 -8.275 -19.934 1.00 87.88 185 GLY A CA 1
ATOM 1357 C C . GLY A 1 185 ? 8.896 -7.677 -18.613 1.00 87.88 185 GLY A C 1
ATOM 1358 O O . GLY A 1 185 ? 8.907 -6.458 -18.489 1.00 87.88 185 GLY A O 1
ATOM 1359 N N . ASP A 1 186 ? 8.525 -8.503 -17.634 1.00 90.38 186 ASP A N 1
ATOM 1360 C CA . ASP A 1 186 ? 8.198 -8.092 -16.273 1.00 90.38 186 ASP A CA 1
ATOM 1361 C C . ASP A 1 186 ? 9.433 -8.041 -15.357 1.00 90.38 186 ASP A C 1
ATOM 1363 O O . ASP A 1 186 ? 10.517 -8.536 -15.686 1.00 90.38 186 ASP A O 1
ATOM 1367 N N . PHE A 1 187 ? 9.235 -7.438 -14.186 1.00 93.00 187 PHE A N 1
ATOM 1368 C CA . PHE A 1 187 ? 10.221 -7.362 -13.114 1.00 93.00 187 PHE A CA 1
ATOM 1369 C C . PHE A 1 187 ? 9.715 -8.031 -11.833 1.00 93.00 187 PHE A C 1
ATOM 1371 O O . PHE A 1 187 ? 10.078 -7.603 -10.738 1.00 93.00 187 PHE A O 1
ATOM 1378 N N . ASP A 1 188 ? 8.877 -9.065 -11.956 1.00 90.44 188 ASP A N 1
ATOM 1379 C CA . ASP A 1 188 ? 8.356 -9.799 -10.806 1.00 90.44 188 ASP A CA 1
ATOM 1380 C C . ASP A 1 188 ? 9.504 -10.460 -10.034 1.00 90.44 188 ASP A C 1
ATOM 1382 O O . ASP A 1 188 ? 10.202 -11.340 -10.547 1.00 90.44 188 ASP A O 1
ATOM 1386 N N . GLY A 1 189 ? 9.751 -9.980 -8.815 1.00 88.31 189 GLY A N 1
ATOM 1387 C CA . GLY A 1 189 ? 10.772 -10.520 -7.920 1.00 88.31 189 GLY A CA 1
ATOM 1388 C C . GLY A 1 189 ? 12.225 -10.330 -8.382 1.00 88.31 189 GLY A C 1
ATOM 1389 O O . GLY A 1 189 ? 13.132 -10.889 -7.759 1.00 88.31 189 GLY A O 1
ATOM 1390 N N . GLY A 1 190 ? 12.485 -9.564 -9.448 1.00 93.81 190 GLY A N 1
ATOM 1391 C CA . GLY A 1 190 ? 13.845 -9.265 -9.894 1.00 93.81 190 GLY A CA 1
ATOM 1392 C C . GLY A 1 190 ? 13.971 -8.811 -11.347 1.00 93.81 190 GLY A C 1
ATOM 1393 O O . GLY A 1 190 ? 13.062 -8.242 -11.937 1.00 93.81 190 GLY A O 1
ATOM 1394 N N . LEU A 1 191 ? 15.153 -9.042 -11.929 1.00 93.44 191 LEU A N 1
ATOM 1395 C CA . LEU A 1 191 ? 15.470 -8.610 -13.295 1.00 93.44 191 LEU A CA 1
ATOM 1396 C C . LEU A 1 191 ? 15.016 -9.584 -14.384 1.00 93.44 191 LEU A C 1
ATOM 1398 O O . LEU A 1 191 ? 15.108 -9.220 -15.542 1.00 93.44 191 LEU A O 1
ATOM 1402 N N . ASN A 1 192 ? 14.609 -10.817 -14.072 1.00 93.38 192 ASN A N 1
ATOM 1403 C CA . ASN A 1 192 ? 14.051 -11.772 -15.047 1.00 93.38 192 ASN A CA 1
ATOM 1404 C C . ASN A 1 192 ? 14.823 -11.872 -16.383 1.00 93.38 192 ASN A C 1
ATOM 1406 O O . ASN A 1 192 ? 14.270 -11.845 -17.477 1.00 93.38 192 ASN A O 1
ATOM 1410 N N . GLY A 1 193 ? 16.154 -11.976 -16.290 1.00 91.69 193 GLY A N 1
ATOM 1411 C CA . GLY A 1 193 ? 17.052 -12.104 -17.446 1.00 91.69 193 GLY A CA 1
ATOM 1412 C C . GLY A 1 193 ? 17.475 -10.782 -18.094 1.00 91.69 193 GLY A C 1
ATOM 1413 O O . GLY A 1 193 ? 18.378 -10.786 -18.933 1.00 91.69 193 GLY A O 1
ATOM 1414 N N . TRP A 1 194 ? 16.892 -9.655 -17.687 1.00 94.50 194 TRP A N 1
ATOM 1415 C CA . TRP A 1 194 ? 17.383 -8.331 -18.043 1.00 94.50 194 TRP A CA 1
ATOM 1416 C C . TRP A 1 194 ? 18.743 -8.061 -17.396 1.00 94.50 194 TRP A C 1
ATOM 1418 O O . TRP A 1 194 ? 19.035 -8.484 -16.277 1.00 94.50 194 TRP A O 1
ATOM 1428 N N . THR A 1 195 ? 19.590 -7.336 -18.118 1.00 92.62 195 THR A N 1
ATOM 1429 C CA . THR A 1 195 ? 20.938 -6.968 -17.686 1.00 92.62 195 THR A CA 1
ATOM 1430 C C . THR A 1 195 ? 21.036 -5.460 -17.540 1.00 92.62 195 THR A C 1
ATOM 1432 O O . THR A 1 195 ? 20.667 -4.712 -18.442 1.00 92.62 195 THR A O 1
ATOM 1435 N N . ILE A 1 196 ? 21.574 -5.010 -16.412 1.00 92.25 196 ILE A N 1
ATOM 1436 C CA . ILE A 1 196 ? 21.907 -3.606 -16.188 1.00 92.25 196 ILE A CA 1
ATOM 1437 C C . ILE A 1 196 ? 23.366 -3.390 -16.594 1.00 92.25 196 ILE A C 1
ATOM 1439 O O . ILE A 1 196 ? 24.251 -4.131 -16.168 1.00 92.25 196 ILE A O 1
ATOM 1443 N N . SER A 1 197 ? 23.618 -2.363 -17.401 1.00 89.25 197 SER A N 1
ATOM 1444 C CA . SER A 1 197 ? 24.961 -1.895 -17.740 1.00 89.25 197 SER A CA 1
ATOM 1445 C C . SER A 1 197 ? 25.082 -0.414 -17.400 1.00 89.25 197 SER A C 1
ATOM 1447 O O . SER A 1 197 ? 24.243 0.388 -17.804 1.00 89.25 197 SER A O 1
ATOM 1449 N N . CYS A 1 198 ? 26.109 -0.059 -16.636 1.00 85.88 198 CYS A N 1
ATOM 1450 C CA . CYS A 1 198 ? 26.335 1.290 -16.126 1.00 85.88 198 CYS A CA 1
ATOM 1451 C C . CYS A 1 198 ? 27.779 1.711 -16.382 1.00 85.88 198 CYS A C 1
ATOM 1453 O O . CYS A 1 198 ? 28.673 0.866 -16.365 1.00 85.88 198 CYS A O 1
ATOM 1455 N N . GLU A 1 199 ? 28.021 3.012 -16.543 1.00 75.94 199 GLU A N 1
ATOM 1456 C CA . GLU A 1 199 ? 29.393 3.537 -16.588 1.00 75.94 199 GLU A CA 1
ATOM 1457 C C . GLU A 1 199 ? 30.053 3.585 -15.193 1.00 75.94 199 GLU A C 1
ATOM 1459 O O . GLU A 1 199 ? 31.274 3.484 -15.095 1.00 75.94 199 GLU A O 1
ATOM 1464 N N . SER A 1 200 ? 29.264 3.692 -14.113 1.00 63.41 200 SER A N 1
ATOM 1465 C CA . SER A 1 200 ? 29.730 3.845 -12.721 1.00 63.41 200 SER A CA 1
ATOM 1466 C C . SER A 1 200 ? 29.361 2.675 -11.786 1.00 63.41 200 SER A C 1
ATOM 1468 O O . SER A 1 200 ? 29.117 2.873 -10.597 1.00 63.41 200 SER A O 1
ATOM 1470 N N . ASP A 1 201 ? 29.300 1.446 -12.312 1.00 62.12 201 ASP A N 1
ATOM 1471 C CA . ASP A 1 201 ? 28.955 0.183 -11.617 1.00 62.12 201 ASP A CA 1
ATOM 1472 C C . ASP A 1 201 ? 27.549 0.099 -10.976 1.00 62.12 201 ASP A C 1
ATOM 1474 O O . ASP A 1 201 ? 27.060 -1.005 -10.743 1.00 62.12 201 ASP A O 1
ATOM 1478 N N . THR A 1 202 ? 26.845 1.214 -10.742 1.00 69.31 202 THR A N 1
ATOM 1479 C CA . THR A 1 202 ? 25.463 1.247 -10.223 1.00 69.31 202 THR A CA 1
ATOM 1480 C C . THR A 1 202 ? 24.709 2.481 -10.733 1.00 69.31 202 THR A C 1
ATOM 1482 O O . THR A 1 202 ? 25.070 3.618 -10.446 1.00 69.31 202 THR A O 1
ATOM 1485 N N . CYS A 1 203 ? 23.661 2.259 -11.522 1.00 82.44 203 CYS A N 1
ATOM 1486 C CA . CYS A 1 203 ? 22.861 3.321 -12.147 1.00 82.44 203 CYS A CA 1
ATOM 1487 C C . CYS A 1 203 ? 21.377 2.950 -12.259 1.00 82.44 203 CYS A C 1
ATOM 1489 O O . CYS A 1 203 ? 20.521 3.824 -12.185 1.00 82.44 203 CYS A O 1
ATOM 1491 N N . PHE A 1 204 ? 21.073 1.654 -12.374 1.00 87.44 204 PHE A N 1
ATOM 1492 C CA . PHE A 1 204 ? 19.738 1.102 -12.179 1.00 87.44 204 PHE A CA 1
ATOM 1493 C C . PHE A 1 204 ? 19.735 0.132 -10.994 1.00 87.44 204 PHE A C 1
ATOM 1495 O O . PHE A 1 204 ? 20.748 -0.508 -10.705 1.00 87.44 204 PHE A O 1
ATOM 1502 N N . GLY A 1 205 ? 18.580 -0.013 -10.352 1.00 89.50 205 GLY A N 1
ATOM 1503 C CA . GLY A 1 205 ? 18.320 -1.026 -9.336 1.00 89.50 205 GLY A CA 1
ATOM 1504 C C . GLY A 1 205 ? 16.907 -1.583 -9.466 1.00 89.50 205 GLY A C 1
ATOM 1505 O O . GLY A 1 205 ? 15.993 -0.869 -9.872 1.00 89.50 205 GLY A O 1
ATOM 1506 N N . TRP A 1 206 ? 16.735 -2.862 -9.133 1.00 94.25 206 TRP A N 1
ATOM 1507 C CA . TRP A 1 206 ? 15.407 -3.434 -8.923 1.00 94.25 206 TRP A CA 1
ATOM 1508 C C . TRP A 1 206 ? 14.900 -3.054 -7.530 1.00 94.25 206 TRP A C 1
ATOM 1510 O O . TRP A 1 206 ? 15.674 -3.047 -6.571 1.00 94.25 206 TRP A O 1
ATOM 1520 N N . THR A 1 207 ? 13.610 -2.758 -7.412 1.00 92.75 207 THR A N 1
ATOM 1521 C CA . THR A 1 207 ? 12.969 -2.416 -6.144 1.00 92.75 207 THR A CA 1
ATOM 1522 C C . THR A 1 207 ? 11.524 -2.897 -6.101 1.00 92.75 207 THR A C 1
ATOM 1524 O O . THR A 1 207 ? 10.840 -2.931 -7.122 1.00 92.75 207 THR A O 1
ATOM 1527 N N . ILE A 1 208 ? 11.056 -3.195 -4.891 1.00 89.50 208 ILE A N 1
ATOM 1528 C CA . ILE A 1 208 ? 9.637 -3.377 -4.564 1.00 89.50 208 ILE A CA 1
ATOM 1529 C C . ILE A 1 208 ? 9.054 -2.154 -3.835 1.00 89.50 208 ILE A C 1
ATOM 1531 O O . ILE A 1 208 ? 7.854 -2.071 -3.605 1.00 89.50 208 ILE A O 1
ATOM 1535 N N . ASP A 1 209 ? 9.904 -1.196 -3.457 1.00 88.56 209 ASP A N 1
ATOM 1536 C CA . ASP A 1 209 ? 9.513 0.029 -2.765 1.00 88.56 209 ASP A CA 1
ATOM 1537 C C . ASP A 1 209 ? 9.076 1.101 -3.783 1.00 88.56 209 ASP A C 1
ATOM 1539 O O . ASP A 1 209 ? 9.925 1.627 -4.517 1.00 88.56 209 ASP A O 1
ATOM 1543 N N . PRO A 1 210 ? 7.780 1.471 -3.834 1.00 87.19 210 PRO A N 1
ATOM 1544 C CA . PRO A 1 210 ? 7.282 2.480 -4.765 1.00 87.19 210 PRO A CA 1
ATOM 1545 C C . PRO A 1 210 ? 7.755 3.895 -4.410 1.00 87.19 210 PRO A C 1
ATOM 1547 O O . PRO A 1 210 ? 7.634 4.802 -5.233 1.00 87.19 210 PRO A O 1
ATOM 1550 N N . THR A 1 211 ? 8.281 4.104 -3.202 1.00 89.00 211 THR A N 1
ATOM 1551 C CA . THR A 1 211 ? 8.728 5.405 -2.696 1.00 89.00 211 THR A CA 1
ATOM 1552 C C . THR A 1 211 ? 10.213 5.661 -2.928 1.00 89.00 211 THR A C 1
ATOM 1554 O O . THR A 1 211 ? 10.687 6.747 -2.608 1.00 89.00 211 THR A O 1
ATOM 1557 N N . VAL A 1 212 ? 10.939 4.717 -3.543 1.00 90.00 212 VAL A N 1
ATOM 1558 C CA . VAL A 1 212 ? 12.399 4.788 -3.736 1.00 90.00 212 VAL A CA 1
ATOM 1559 C C . VAL A 1 212 ? 12.874 6.125 -4.318 1.00 90.00 212 VAL A C 1
ATOM 1561 O O . VAL A 1 212 ? 13.906 6.633 -3.898 1.00 90.00 212 VAL A O 1
ATOM 1564 N N . LEU A 1 213 ? 12.092 6.725 -5.228 1.00 89.44 213 LEU A N 1
ATOM 1565 C CA . LEU A 1 213 ? 12.415 7.987 -5.900 1.00 89.44 213 LEU A CA 1
ATOM 1566 C C . LEU A 1 213 ? 12.455 9.180 -4.939 1.00 89.44 213 LEU A C 1
ATOM 1568 O O . LEU A 1 213 ? 13.031 10.211 -5.266 1.00 89.44 213 LEU A O 1
ATOM 1572 N N . GLN A 1 214 ? 11.858 9.067 -3.754 1.00 90.75 214 GLN A N 1
ATOM 1573 C CA . GLN A 1 214 ? 11.850 10.129 -2.751 1.00 90.75 214 GLN A CA 1
ATOM 1574 C C . GLN A 1 214 ? 13.159 10.229 -1.961 1.00 90.75 214 GLN A C 1
ATOM 1576 O O . GLN A 1 214 ? 13.329 11.183 -1.203 1.00 90.75 214 GLN A O 1
ATOM 1581 N N . ASN A 1 215 ? 14.080 9.274 -2.130 1.00 89.94 215 ASN A N 1
ATOM 1582 C CA . ASN A 1 215 ? 15.382 9.301 -1.466 1.00 89.94 215 ASN A CA 1
ATOM 1583 C C . ASN A 1 215 ? 16.262 10.452 -1.977 1.00 89.94 215 ASN A C 1
ATOM 1585 O O . ASN A 1 215 ? 17.124 10.950 -1.250 1.00 89.94 215 ASN A O 1
ATOM 1589 N N . GLY A 1 216 ? 16.050 10.879 -3.225 1.00 90.25 216 GLY A N 1
ATOM 1590 C CA . GLY A 1 216 ? 16.728 12.014 -3.833 1.00 90.25 216 GLY A CA 1
ATOM 1591 C C . GLY A 1 216 ? 16.281 13.369 -3.276 1.00 90.25 216 GLY A C 1
ATOM 1592 O O . GLY A 1 216 ? 15.179 13.546 -2.758 1.00 90.25 216 GLY A O 1
ATOM 1593 N N . SER A 1 217 ? 17.152 14.369 -3.407 1.00 92.81 217 SER A N 1
ATOM 1594 C CA . SER A 1 217 ? 16.928 15.710 -2.847 1.00 92.81 217 SER A CA 1
ATOM 1595 C C . SER A 1 217 ? 15.794 16.506 -3.504 1.00 92.81 217 SER A C 1
ATOM 1597 O O . SER A 1 217 ? 15.364 17.525 -2.961 1.00 92.81 217 SER A O 1
ATOM 1599 N N . PHE A 1 218 ? 15.348 16.111 -4.695 1.00 90.19 218 PHE A N 1
ATOM 1600 C CA . PHE A 1 218 ? 14.468 16.899 -5.558 1.00 90.19 218 PHE A CA 1
ATOM 1601 C C . PHE A 1 218 ? 13.250 16.116 -6.079 1.00 90.19 218 PHE A C 1
ATOM 1603 O O . PHE A 1 218 ? 12.529 16.627 -6.946 1.00 90.19 218 PHE A O 1
ATOM 1610 N N . ALA A 1 219 ? 13.001 14.911 -5.565 1.00 86.19 219 ALA A N 1
ATOM 1611 C CA . ALA A 1 219 ? 11.897 14.032 -5.957 1.00 86.19 219 ALA A CA 1
ATOM 1612 C C . ALA A 1 219 ? 10.951 13.669 -4.787 1.00 86.19 219 ALA A C 1
ATOM 1614 O O . ALA A 1 219 ? 10.192 12.705 -4.863 1.00 86.19 219 ALA A O 1
ATOM 1615 N N . THR A 1 220 ? 10.925 14.484 -3.725 1.00 84.56 220 THR A N 1
ATOM 1616 C CA . THR A 1 220 ? 9.971 14.343 -2.611 1.00 84.56 220 THR A CA 1
ATOM 1617 C C . THR A 1 220 ? 8.522 14.272 -3.106 1.00 84.56 220 THR A C 1
ATOM 1619 O O . THR A 1 220 ? 8.092 15.093 -3.918 1.00 84.56 220 THR A O 1
ATOM 1622 N N . GLY A 1 221 ? 7.759 13.301 -2.597 1.00 82.06 221 GLY A N 1
ATOM 1623 C CA . GLY A 1 221 ? 6.363 13.070 -2.980 1.00 82.06 221 GLY A CA 1
ATOM 1624 C C . GLY A 1 221 ? 6.165 12.394 -4.342 1.00 82.06 221 GLY A C 1
ATOM 1625 O O . GLY A 1 221 ? 5.024 12.247 -4.778 1.00 82.06 221 GLY A O 1
ATOM 1626 N N . VAL A 1 222 ? 7.238 11.984 -5.027 1.00 85.69 222 VAL A N 1
ATOM 1627 C CA . VAL A 1 222 ? 7.157 11.218 -6.277 1.00 85.69 222 VAL A CA 1
ATOM 1628 C C . VAL A 1 222 ? 7.236 9.727 -5.968 1.00 85.69 222 VAL A C 1
ATOM 1630 O O . VAL A 1 222 ? 8.241 9.252 -5.450 1.00 85.69 222 VAL A O 1
ATOM 1633 N N . ASN A 1 223 ? 6.198 8.985 -6.352 1.00 87.19 223 ASN A N 1
ATOM 1634 C CA . ASN A 1 223 ? 6.178 7.525 -6.290 1.00 87.19 223 ASN A CA 1
ATOM 1635 C C . ASN A 1 223 ? 6.253 6.918 -7.693 1.00 87.19 223 ASN A C 1
ATOM 1637 O O . ASN A 1 223 ? 5.806 7.527 -8.676 1.00 87.19 223 ASN A O 1
ATOM 1641 N N . ILE A 1 224 ? 6.762 5.692 -7.779 1.00 88.75 224 ILE A N 1
ATOM 1642 C CA . ILE A 1 224 ? 6.559 4.834 -8.943 1.00 88.75 224 ILE A CA 1
ATOM 1643 C C . ILE A 1 224 ? 5.083 4.427 -8.953 1.00 88.75 224 ILE A C 1
ATOM 1645 O O . ILE A 1 224 ? 4.570 3.872 -7.984 1.00 88.75 224 ILE A O 1
ATOM 1649 N N . SER A 1 225 ? 4.391 4.752 -10.042 1.00 85.75 225 SER A N 1
ATOM 1650 C CA . SER A 1 225 ? 2.964 4.483 -10.216 1.00 85.75 225 SER A CA 1
ATOM 1651 C C . SER A 1 225 ? 2.759 3.768 -11.545 1.00 85.75 225 SER A C 1
ATOM 1653 O O . SER A 1 225 ? 2.379 4.371 -12.545 1.00 85.75 225 SER A O 1
ATOM 1655 N N . THR A 1 226 ? 3.089 2.479 -11.561 1.00 85.56 226 THR A N 1
ATOM 1656 C CA . THR A 1 226 ? 2.811 1.566 -12.675 1.00 85.56 226 THR A CA 1
ATOM 1657 C C . THR A 1 226 ? 1.797 0.511 -12.221 1.00 85.56 226 THR A C 1
ATOM 1659 O O . THR A 1 226 ? 1.760 0.193 -11.027 1.00 85.56 226 THR A O 1
ATOM 1662 N N . PRO A 1 227 ? 0.968 -0.044 -13.128 1.00 84.75 227 PRO A N 1
ATOM 1663 C CA . PRO A 1 227 ? -0.066 -1.016 -12.761 1.00 84.75 227 PRO A CA 1
ATOM 1664 C C . PRO A 1 227 ? 0.470 -2.234 -12.004 1.00 84.75 227 PRO A C 1
ATOM 1666 O O . PRO A 1 227 ? -0.224 -2.773 -11.151 1.00 84.75 227 PRO A O 1
ATOM 1669 N N . THR A 1 228 ? 1.706 -2.644 -12.289 1.00 87.50 228 THR A N 1
ATOM 1670 C CA . THR A 1 228 ? 2.329 -3.836 -11.707 1.00 87.50 228 THR A CA 1
ATOM 1671 C C . THR A 1 228 ? 3.385 -3.516 -10.648 1.00 87.50 228 THR A C 1
ATOM 1673 O O . THR A 1 228 ? 4.150 -4.396 -10.287 1.00 87.50 228 THR A O 1
ATOM 1676 N N . MET A 1 229 ? 3.456 -2.293 -10.104 1.00 88.94 229 MET A N 1
ATOM 1677 C CA . MET A 1 229 ? 4.505 -1.924 -9.131 1.00 88.94 229 MET A CA 1
ATOM 1678 C C . MET A 1 229 ? 4.594 -2.884 -7.925 1.00 88.94 229 MET A C 1
ATOM 1680 O O . MET A 1 229 ? 5.666 -3.086 -7.366 1.00 88.94 229 MET A O 1
ATOM 1684 N N . CYS A 1 230 ? 3.484 -3.525 -7.560 1.00 85.75 230 CYS A N 1
ATOM 1685 C CA . CYS A 1 230 ? 3.398 -4.562 -6.529 1.00 85.75 230 CYS A CA 1
ATOM 1686 C C . CYS A 1 230 ? 4.271 -5.807 -6.755 1.00 85.75 230 CYS A C 1
ATOM 1688 O O . CYS A 1 230 ? 4.496 -6.531 -5.791 1.00 85.75 230 CYS A O 1
ATOM 1690 N N . ASN A 1 231 ? 4.754 -6.074 -7.973 1.00 88.44 231 ASN A N 1
ATOM 1691 C CA . ASN A 1 231 ? 5.685 -7.175 -8.246 1.00 88.44 231 ASN A CA 1
ATOM 1692 C C . ASN A 1 231 ? 7.128 -6.701 -8.485 1.00 88.44 231 ASN A C 1
ATOM 1694 O O . ASN A 1 231 ? 8.060 -7.502 -8.452 1.00 88.44 231 ASN A O 1
ATOM 1698 N N . GLY A 1 232 ? 7.325 -5.390 -8.606 1.00 91.62 232 GLY A N 1
ATOM 1699 C CA . GLY A 1 232 ? 8.627 -4.748 -8.661 1.00 91.62 232 GLY A CA 1
ATOM 1700 C C . GLY A 1 232 ? 8.808 -3.866 -9.889 1.00 91.62 232 GLY A C 1
ATOM 1701 O O . GLY A 1 232 ? 8.060 -3.913 -10.864 1.00 91.62 232 GLY A O 1
ATOM 1702 N N . ALA A 1 233 ? 9.839 -3.032 -9.832 1.00 93.62 233 ALA A N 1
ATOM 1703 C CA . ALA A 1 233 ? 10.243 -2.167 -10.927 1.00 93.62 233 ALA A CA 1
ATOM 1704 C C . ALA A 1 233 ? 11.764 -2.038 -10.982 1.00 93.62 233 ALA A C 1
ATOM 1706 O O . ALA A 1 233 ? 12.460 -2.151 -9.971 1.00 93.62 233 ALA A O 1
ATOM 1707 N N . VAL A 1 234 ? 12.280 -1.741 -12.171 1.00 94.00 234 VAL A N 1
ATOM 1708 C CA . VAL A 1 234 ? 13.664 -1.300 -12.349 1.00 94.00 234 VAL A CA 1
ATOM 1709 C C . VAL A 1 234 ? 13.682 0.217 -12.448 1.00 94.00 234 VAL A C 1
ATOM 1711 O O . VAL A 1 234 ? 12.984 0.809 -13.267 1.00 94.00 234 VAL A O 1
ATOM 1714 N N . VAL A 1 235 ? 14.489 0.851 -11.604 1.00 92.50 235 VAL A N 1
ATOM 1715 C CA . VAL A 1 235 ? 14.544 2.304 -11.457 1.00 92.50 235 VAL A CA 1
ATOM 1716 C C . VAL A 1 235 ? 15.969 2.810 -11.633 1.00 92.50 235 VAL A C 1
ATOM 1718 O O . VAL A 1 235 ? 16.916 2.213 -11.127 1.00 92.50 235 VAL A O 1
ATOM 1721 N N . MET A 1 236 ? 16.117 3.933 -12.330 1.00 91.44 236 MET A N 1
ATOM 1722 C CA . MET A 1 236 ? 17.307 4.780 -12.255 1.00 91.44 236 MET A CA 1
ATOM 1723 C C . MET A 1 236 ? 16.939 6.003 -11.425 1.00 91.44 236 MET A C 1
ATOM 1725 O O . MET A 1 236 ? 16.357 6.961 -11.935 1.00 91.44 236 MET A O 1
ATOM 1729 N N . ASP A 1 237 ? 17.260 5.965 -10.135 1.00 91.00 237 ASP A N 1
ATOM 1730 C CA . ASP A 1 237 ? 17.077 7.111 -9.245 1.00 91.00 237 ASP A CA 1
ATOM 1731 C C . ASP A 1 237 ? 18.268 8.065 -9.384 1.00 91.00 237 ASP A C 1
ATOM 1733 O O . ASP A 1 237 ? 19.122 8.180 -8.507 1.00 91.00 237 ASP A O 1
ATOM 1737 N N . SER A 1 238 ? 18.371 8.722 -10.543 1.00 90.31 238 SER A N 1
ATOM 1738 C CA . SER A 1 238 ? 19.494 9.620 -10.838 1.00 90.31 238 SER A CA 1
ATOM 1739 C C . SER A 1 238 ? 19.598 10.785 -9.852 1.00 90.31 238 SER A C 1
ATOM 1741 O O . SER A 1 238 ? 20.666 11.364 -9.711 1.00 90.31 238 SER A O 1
ATOM 1743 N N . ASP A 1 239 ? 18.494 11.157 -9.198 1.00 91.44 239 ASP A N 1
ATOM 1744 C CA . ASP A 1 239 ? 18.489 12.209 -8.187 1.00 91.44 239 ASP A CA 1
ATOM 1745 C C . ASP A 1 239 ? 19.237 11.741 -6.933 1.00 91.44 239 ASP A C 1
ATOM 1747 O O . ASP A 1 239 ? 20.249 12.331 -6.553 1.00 91.44 239 ASP A O 1
ATOM 1751 N N . TYR A 1 240 ? 18.825 10.618 -6.342 1.00 92.62 240 TYR A N 1
ATOM 1752 C CA . TYR A 1 240 ? 19.555 10.040 -5.215 1.00 92.62 240 TYR A CA 1
ATOM 1753 C C . TYR A 1 240 ? 20.993 9.660 -5.584 1.00 92.62 240 TYR A C 1
ATOM 1755 O O . TYR A 1 240 ? 21.919 9.917 -4.816 1.00 92.62 240 TYR A O 1
ATOM 1763 N N . LEU A 1 241 ? 21.214 9.092 -6.769 1.00 92.19 241 LEU A N 1
ATOM 1764 C CA . LEU A 1 241 ? 22.548 8.673 -7.198 1.00 92.19 241 LEU A CA 1
ATOM 1765 C C . LEU A 1 241 ? 23.509 9.845 -7.445 1.00 92.19 241 LEU A C 1
ATOM 1767 O O . LEU A 1 241 ? 24.722 9.635 -7.384 1.00 92.19 241 LEU A O 1
ATOM 1771 N N . ASP A 1 242 ? 23.001 11.055 -7.689 1.00 92.19 242 ASP A N 1
ATOM 1772 C CA . ASP A 1 242 ? 23.812 12.268 -7.821 1.00 92.19 242 ASP A CA 1
ATOM 1773 C C . ASP A 1 242 ? 24.126 12.911 -6.462 1.00 92.19 242 ASP A C 1
ATOM 1775 O O . ASP A 1 242 ? 25.232 13.420 -6.271 1.00 92.19 242 ASP A O 1
ATOM 1779 N N . ASN A 1 243 ? 23.185 12.886 -5.507 1.00 93.19 243 ASN A N 1
ATOM 1780 C CA . ASN A 1 243 ? 23.270 13.731 -4.306 1.00 93.19 243 ASN A CA 1
ATOM 1781 C C . ASN A 1 243 ? 22.970 13.070 -2.955 1.00 93.19 243 ASN A C 1
ATOM 1783 O O . ASN A 1 243 ? 23.061 13.737 -1.922 1.00 93.19 243 ASN A O 1
ATOM 1787 N N . LEU A 1 244 ? 22.629 11.784 -2.930 1.00 93.19 244 LEU A N 1
ATOM 1788 C CA . LEU A 1 244 ? 22.381 10.990 -1.720 1.00 93.19 244 LEU A CA 1
ATOM 1789 C C . LEU A 1 244 ? 21.315 11.587 -0.773 1.00 93.19 244 LEU A C 1
ATOM 1791 O O . LEU A 1 244 ? 21.341 11.315 0.427 1.00 93.19 244 LEU A O 1
ATOM 1795 N N . GLY A 1 245 ? 20.414 12.439 -1.281 1.00 92.94 245 GLY A N 1
ATOM 1796 C CA . GLY A 1 245 ? 19.397 13.129 -0.475 1.00 92.94 245 GLY A CA 1
ATOM 1797 C C . GLY A 1 245 ? 19.926 14.303 0.366 1.00 92.94 245 GLY A C 1
ATOM 1798 O O . GLY A 1 245 ? 19.206 14.845 1.203 1.00 92.94 245 GLY A O 1
ATOM 1799 N N . GLY A 1 246 ? 21.182 14.724 0.173 1.00 94.38 246 GLY A N 1
ATOM 1800 C CA . GLY A 1 246 ? 21.837 15.758 0.987 1.00 94.38 246 GLY A CA 1
ATOM 1801 C C . GLY A 1 246 ? 21.480 17.213 0.640 1.00 94.38 246 GLY A C 1
ATOM 1802 O O . GLY A 1 246 ? 22.113 18.144 1.144 1.00 94.38 246 GLY A O 1
ATOM 1803 N N . GLY A 1 247 ? 20.493 17.436 -0.226 1.00 92.81 247 GLY A N 1
ATOM 1804 C CA . GLY A 1 247 ? 20.095 18.747 -0.721 1.00 92.81 247 GLY A CA 1
ATOM 1805 C C . GLY A 1 247 ? 21.095 19.359 -1.705 1.00 92.81 247 GLY A C 1
ATOM 1806 O O . GLY A 1 247 ? 22.031 18.723 -2.188 1.00 92.81 247 GLY A O 1
ATOM 1807 N N . VAL A 1 248 ? 20.922 20.658 -1.965 1.00 93.44 248 VAL A N 1
ATOM 1808 C CA . VAL A 1 248 ? 21.789 21.449 -2.861 1.00 93.44 248 VAL A CA 1
ATOM 1809 C C . VAL A 1 248 ? 23.296 21.294 -2.571 1.00 93.44 248 VAL A C 1
ATOM 1811 O O . VAL A 1 248 ? 24.059 21.209 -3.531 1.00 93.44 248 VAL A O 1
ATOM 1814 N N . PRO A 1 249 ? 23.774 21.231 -1.308 1.00 96.19 249 PRO A N 1
ATOM 1815 C CA . PRO A 1 249 ? 25.205 21.079 -1.029 1.00 96.19 249 PRO A CA 1
ATOM 1816 C C . PRO A 1 249 ? 25.810 19.732 -1.445 1.00 96.19 249 PRO A C 1
ATOM 1818 O O . PRO A 1 249 ? 27.032 19.637 -1.531 1.00 96.19 249 PRO A O 1
ATOM 1821 N N . ALA A 1 250 ? 24.986 18.704 -1.661 1.00 95.56 250 ALA A N 1
ATOM 1822 C CA . ALA A 1 250 ? 25.433 17.350 -1.968 1.00 95.56 250 ALA A CA 1
ATOM 1823 C C . ALA A 1 250 ? 25.367 17.005 -3.465 1.00 95.56 250 ALA A C 1
ATOM 1825 O O . ALA A 1 250 ? 25.713 15.889 -3.838 1.00 95.56 250 ALA A O 1
ATOM 1826 N N . ILE A 1 251 ? 24.963 17.940 -4.330 1.00 94.19 251 ILE A N 1
ATOM 1827 C CA . ILE A 1 251 ? 24.937 17.735 -5.788 1.00 94.19 251 ILE A CA 1
ATOM 1828 C C . ILE A 1 251 ? 26.309 17.253 -6.289 1.00 94.19 251 ILE A C 1
ATOM 1830 O O . ILE A 1 251 ? 27.339 17.860 -5.985 1.00 94.19 251 ILE A O 1
ATOM 1834 N N . GLY A 1 252 ? 26.309 16.166 -7.062 1.00 93.12 252 GLY A N 1
ATOM 1835 C CA . GLY A 1 252 ? 27.499 15.537 -7.637 1.00 93.12 252 GLY A CA 1
ATOM 1836 C C . GLY A 1 252 ? 28.388 14.764 -6.653 1.00 93.12 252 GLY A C 1
ATOM 1837 O O . GLY A 1 252 ? 29.510 14.403 -7.010 1.00 93.12 252 GLY A O 1
ATOM 1838 N N . THR A 1 253 ? 27.938 14.535 -5.415 1.00 93.88 253 THR A N 1
ATOM 1839 C CA . THR A 1 253 ? 28.694 13.766 -4.404 1.00 93.88 253 THR A CA 1
ATOM 1840 C C . THR A 1 253 ? 28.380 12.272 -4.403 1.00 93.88 253 THR A C 1
ATOM 1842 O O . THR A 1 253 ? 29.111 11.497 -3.784 1.00 93.88 253 THR A O 1
ATOM 1845 N N . GLY A 1 254 ? 27.299 11.869 -5.071 1.00 91.00 254 GLY A N 1
ATOM 1846 C CA . GLY A 1 254 ? 26.868 10.485 -5.173 1.00 91.00 254 GLY A CA 1
ATOM 1847 C C . GLY A 1 254 ? 27.699 9.648 -6.151 1.00 91.00 254 GLY A C 1
ATOM 1848 O O . GLY A 1 254 ? 28.699 10.087 -6.717 1.00 91.00 254 GLY A O 1
ATOM 1849 N N . ILE A 1 255 ? 27.285 8.394 -6.317 1.00 88.50 255 ILE A N 1
ATOM 1850 C CA . ILE A 1 255 ? 28.010 7.370 -7.087 1.00 88.50 255 ILE A CA 1
ATOM 1851 C C . ILE A 1 255 ? 27.752 7.442 -8.599 1.00 88.50 255 ILE A C 1
ATOM 1853 O O . ILE A 1 255 ? 28.492 6.841 -9.375 1.00 88.50 255 ILE A O 1
ATOM 1857 N N . CYS A 1 256 ? 26.729 8.183 -9.027 1.00 88.56 256 CYS A N 1
ATOM 1858 C CA . CYS A 1 256 ? 26.434 8.451 -10.433 1.00 88.56 256 CYS A CA 1
ATOM 1859 C C . CYS A 1 256 ? 26.142 9.952 -10.626 1.00 88.56 256 CYS A C 1
ATOM 1861 O O . CYS A 1 256 ? 24.990 10.333 -10.845 1.00 88.56 256 CYS A O 1
ATOM 1863 N N . PRO A 1 257 ? 27.158 10.828 -10.495 1.00 89.12 257 PRO A N 1
ATOM 1864 C CA . PRO A 1 257 ? 26.975 12.260 -10.698 1.00 89.12 257 PRO A CA 1
ATOM 1865 C C . PRO A 1 257 ? 26.624 12.567 -12.160 1.00 89.12 257 PRO A C 1
ATOM 1867 O O . PRO A 1 257 ? 27.022 11.836 -13.070 1.00 89.12 257 PRO A O 1
ATOM 1870 N N . ALA A 1 258 ? 25.908 13.665 -12.411 1.00 84.06 258 ALA A N 1
ATOM 1871 C CA . ALA A 1 258 ? 25.545 14.059 -13.775 1.00 84.06 258 ALA A CA 1
ATOM 1872 C C . ALA A 1 258 ? 26.796 14.249 -14.678 1.00 84.06 258 ALA A C 1
ATOM 1874 O O . ALA A 1 258 ? 27.696 15.023 -14.351 1.00 84.06 258 ALA A O 1
ATOM 1875 N N . ASN A 1 259 ? 26.906 13.605 -15.845 1.00 85.00 259 ASN A N 1
ATOM 1876 C CA . ASN A 1 259 ? 25.910 12.758 -16.509 1.00 85.00 259 ASN A CA 1
ATOM 1877 C C . ASN A 1 259 ? 25.934 11.309 -15.997 1.00 85.00 259 ASN A C 1
ATOM 1879 O O . ASN A 1 259 ? 26.918 10.601 -16.190 1.00 85.00 259 ASN A O 1
ATOM 1883 N N . CYS A 1 260 ? 24.807 10.852 -15.448 1.00 86.94 260 CYS A N 1
ATOM 1884 C CA . CYS A 1 260 ? 24.600 9.450 -15.111 1.00 86.94 260 CYS A CA 1
ATOM 1885 C C . CYS A 1 260 ? 24.096 8.697 -16.348 1.00 86.94 260 CYS A C 1
ATOM 1887 O O . CYS A 1 260 ? 23.033 9.026 -16.880 1.00 86.94 260 CYS A O 1
ATOM 1889 N N . VAL A 1 261 ? 24.862 7.711 -16.822 1.00 88.81 261 VAL A N 1
ATOM 1890 C CA . VAL A 1 261 ? 24.549 6.939 -18.033 1.00 88.81 261 VAL A CA 1
ATOM 1891 C C . VAL A 1 261 ? 24.382 5.467 -17.678 1.00 88.81 261 VAL A C 1
ATOM 1893 O O . VAL A 1 261 ? 25.220 4.864 -17.003 1.00 88.81 261 VAL A O 1
ATOM 1896 N N . GLY A 1 262 ? 23.287 4.886 -18.160 1.00 90.25 262 GLY A N 1
ATOM 1897 C CA . GLY A 1 262 ? 22.951 3.491 -17.941 1.00 90.25 262 GLY A CA 1
ATOM 1898 C C . GLY A 1 262 ? 22.117 2.911 -19.067 1.00 90.25 262 GLY A C 1
ATOM 1899 O O . GLY A 1 262 ? 21.449 3.632 -1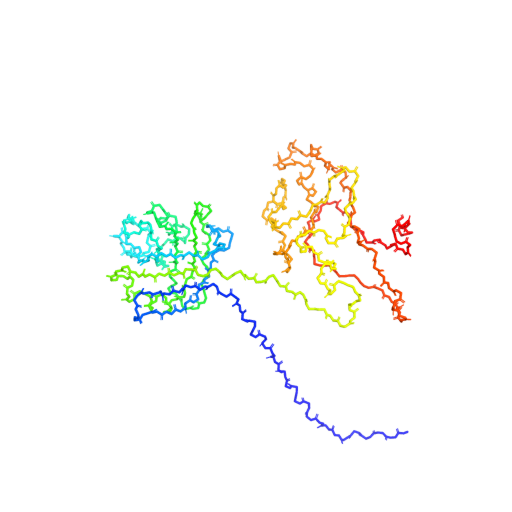9.805 1.00 90.25 262 GLY A O 1
ATOM 1900 N N . SER A 1 263 ? 22.148 1.592 -19.184 1.00 91.00 263 SER A N 1
ATOM 1901 C CA . SER A 1 263 ? 21.354 0.814 -20.125 1.00 91.00 263 SER A CA 1
ATOM 1902 C C . SER A 1 263 ? 20.705 -0.361 -19.409 1.00 91.00 263 SER A C 1
ATOM 1904 O O . SER A 1 263 ? 21.358 -1.082 -18.652 1.00 91.00 263 SER A O 1
ATOM 1906 N N . LEU A 1 264 ? 19.423 -0.564 -19.692 1.00 92.69 264 LEU A N 1
ATOM 1907 C CA . LEU A 1 264 ? 18.683 -1.762 -19.333 1.00 92.69 264 LEU A CA 1
ATOM 1908 C C . LEU A 1 264 ? 18.527 -2.606 -20.601 1.00 92.69 264 LEU A C 1
ATOM 1910 O O . LEU A 1 264 ? 17.925 -2.167 -21.579 1.00 92.69 264 LEU A O 1
ATOM 1914 N N . ILE A 1 265 ? 19.139 -3.785 -20.607 1.00 93.12 265 ILE A N 1
ATOM 1915 C CA . ILE A 1 265 ? 19.305 -4.630 -21.790 1.00 93.12 265 ILE A CA 1
ATOM 1916 C C . ILE A 1 265 ? 18.431 -5.868 -21.618 1.00 93.12 265 ILE A C 1
ATOM 1918 O O . ILE A 1 265 ? 18.590 -6.602 -20.642 1.00 93.12 265 ILE A O 1
ATOM 1922 N N . SER A 1 266 ? 17.514 -6.107 -22.552 1.00 94.25 266 SER A N 1
ATOM 1923 C CA . SER A 1 266 ? 16.665 -7.299 -22.534 1.00 94.25 266 SER A CA 1
ATOM 1924 C C . SER A 1 266 ? 17.476 -8.575 -22.785 1.00 94.25 266 SER A C 1
ATOM 1926 O O . SER A 1 266 ? 18.552 -8.527 -23.395 1.00 94.25 266 SER A O 1
ATOM 1928 N N . PRO A 1 267 ? 16.965 -9.748 -22.373 1.00 94.06 267 PRO A N 1
ATOM 1929 C CA . PRO A 1 267 ? 17.464 -11.007 -22.908 1.00 94.06 267 PRO A CA 1
ATOM 1930 C C . PRO A 1 267 ? 17.263 -11.069 -24.432 1.00 94.06 267 PRO A C 1
ATOM 1932 O O . PRO A 1 267 ? 16.486 -10.314 -25.022 1.00 94.06 267 PRO A O 1
ATOM 1935 N N . VAL A 1 268 ? 17.957 -12.001 -25.091 1.00 93.38 268 VAL A N 1
ATOM 1936 C CA . VAL A 1 268 ? 17.762 -12.238 -26.528 1.00 93.38 268 VAL A CA 1
ATOM 1937 C C . VAL A 1 268 ? 16.344 -12.751 -26.769 1.00 93.38 268 VAL A C 1
ATOM 1939 O O . VAL A 1 268 ? 15.979 -13.824 -26.293 1.00 93.38 268 VAL A O 1
ATOM 1942 N N . ILE A 1 269 ? 15.570 -11.995 -27.546 1.00 92.88 269 ILE A N 1
ATOM 1943 C CA . ILE A 1 269 ? 14.219 -12.367 -27.967 1.00 92.88 269 ILE A CA 1
ATOM 1944 C C . ILE A 1 269 ? 14.324 -13.147 -29.282 1.00 92.88 269 ILE A C 1
ATOM 1946 O O . ILE A 1 269 ? 14.752 -12.602 -30.304 1.00 92.88 269 ILE A O 1
ATOM 1950 N N . ASP A 1 270 ? 13.961 -14.430 -29.257 1.00 89.88 270 ASP A N 1
ATOM 1951 C CA . ASP A 1 270 ? 13.990 -15.291 -30.441 1.00 89.88 270 ASP A CA 1
ATOM 1952 C C . ASP A 1 270 ? 12.741 -15.079 -31.306 1.00 89.88 270 ASP A C 1
ATOM 1954 O O . ASP A 1 270 ? 11.635 -15.485 -30.960 1.00 89.88 270 ASP A O 1
ATOM 1958 N N . LEU A 1 271 ? 12.939 -14.450 -32.465 1.00 89.19 271 LEU A N 1
ATOM 1959 C CA . LEU A 1 271 ? 11.883 -14.173 -33.439 1.00 89.19 271 LEU A CA 1
ATOM 1960 C C . LEU A 1 271 ? 11.899 -15.138 -34.635 1.00 89.19 271 LEU A C 1
ATOM 1962 O O . LEU A 1 271 ? 11.193 -14.906 -35.614 1.00 89.19 271 LEU A O 1
ATOM 1966 N N . THR A 1 272 ? 12.694 -16.213 -34.602 1.00 89.25 272 THR A N 1
ATOM 1967 C CA . THR A 1 272 ? 12.873 -17.118 -35.756 1.00 89.25 272 THR A CA 1
ATOM 1968 C C . THR A 1 272 ? 11.590 -17.831 -36.188 1.00 89.25 272 THR A C 1
ATOM 1970 O O . THR A 1 272 ? 11.464 -18.210 -37.353 1.00 89.25 272 THR A O 1
ATOM 1973 N N . ALA A 1 273 ? 10.619 -17.975 -35.281 1.00 87.88 273 ALA A N 1
ATOM 1974 C CA . ALA A 1 273 ? 9.304 -18.541 -35.572 1.00 87.88 273 ALA A CA 1
ATOM 1975 C C . ALA A 1 273 ? 8.339 -17.555 -36.266 1.00 87.88 273 ALA A C 1
ATOM 1977 O O . ALA A 1 273 ? 7.313 -17.977 -36.806 1.00 87.88 273 ALA A O 1
ATOM 1978 N N . ILE A 1 274 ? 8.649 -16.253 -36.279 1.00 88.00 274 ILE A N 1
ATOM 1979 C CA . ILE A 1 274 ? 7.782 -15.213 -36.841 1.00 88.00 274 ILE A CA 1
ATOM 1980 C C . ILE A 1 274 ? 8.137 -14.998 -38.315 1.00 88.00 274 ILE A C 1
ATOM 1982 O O . ILE A 1 274 ? 9.171 -14.433 -38.660 1.00 88.00 274 ILE A O 1
ATOM 1986 N N . THR A 1 275 ? 7.265 -15.472 -39.203 1.00 84.38 275 THR A N 1
ATOM 1987 C CA . THR A 1 275 ? 7.526 -15.517 -40.655 1.00 84.38 275 THR A CA 1
ATOM 1988 C C . THR A 1 275 ? 6.964 -14.329 -41.438 1.00 84.38 275 THR A C 1
ATOM 1990 O O . THR A 1 275 ? 7.387 -14.107 -42.571 1.00 84.38 275 THR A O 1
ATOM 1993 N N . ASP A 1 276 ? 6.064 -13.546 -40.838 1.00 83.31 276 ASP A N 1
ATOM 1994 C CA . ASP A 1 276 ? 5.415 -12.376 -41.448 1.00 83.31 276 ASP A CA 1
ATOM 1995 C C . ASP A 1 276 ? 5.608 -11.128 -40.571 1.00 83.31 276 ASP A C 1
ATOM 1997 O O . ASP A 1 276 ? 4.673 -10.582 -39.989 1.00 83.31 276 ASP A O 1
ATOM 2001 N N . LEU A 1 277 ? 6.869 -10.723 -40.392 1.00 82.81 277 LEU A N 1
ATOM 2002 C CA . LEU A 1 277 ? 7.227 -9.574 -39.563 1.00 82.81 277 LEU A CA 1
ATOM 2003 C C . LEU A 1 277 ? 7.321 -8.299 -40.413 1.00 82.81 277 LEU A C 1
ATOM 2005 O O . LEU A 1 277 ? 8.343 -8.039 -41.049 1.00 82.81 277 LEU A O 1
ATOM 2009 N N . SER A 1 278 ? 6.270 -7.477 -40.405 1.00 83.31 278 SER A N 1
ATOM 2010 C CA . SER A 1 278 ? 6.270 -6.169 -41.083 1.00 83.31 278 SER A CA 1
ATOM 2011 C C . SER A 1 278 ? 6.886 -5.041 -40.246 1.00 83.31 278 SER A C 1
ATOM 2013 O O . SER A 1 278 ? 7.275 -4.011 -40.794 1.00 83.31 278 SER A O 1
ATOM 2015 N N . GLY A 1 279 ? 6.962 -5.217 -38.925 1.00 84.62 279 GLY A N 1
ATOM 2016 C CA . GLY A 1 279 ? 7.493 -4.242 -37.975 1.00 84.62 279 GLY A CA 1
ATOM 2017 C C . GLY A 1 279 ? 7.417 -4.755 -36.538 1.00 84.62 279 GLY A C 1
ATOM 2018 O O . GLY A 1 279 ? 6.718 -5.727 -36.264 1.00 84.62 279 GLY A O 1
ATOM 2019 N N . LEU A 1 280 ? 8.148 -4.098 -35.640 1.00 86.44 280 LEU A N 1
ATOM 2020 C CA . LEU A 1 280 ? 8.122 -4.360 -34.203 1.00 86.44 280 LEU A CA 1
ATOM 2021 C C . LEU A 1 280 ? 7.656 -3.102 -33.478 1.00 86.44 280 LEU A C 1
ATOM 2023 O O . LEU A 1 280 ? 8.043 -1.992 -33.848 1.00 86.44 280 LEU A O 1
ATOM 2027 N N . PHE A 1 281 ? 6.861 -3.302 -32.437 1.00 87.75 281 PHE A N 1
ATOM 2028 C CA . PHE A 1 281 ? 6.459 -2.270 -31.494 1.00 87.75 281 PHE A CA 1
ATOM 2029 C C . PHE A 1 281 ? 6.899 -2.707 -30.104 1.00 87.75 281 PHE A C 1
ATOM 2031 O O . PHE A 1 281 ? 6.978 -3.903 -29.826 1.00 87.75 281 PHE A O 1
ATOM 2038 N N . ILE A 1 282 ? 7.223 -1.734 -29.261 1.00 89.44 282 ILE A N 1
ATOM 2039 C CA . ILE A 1 282 ? 7.614 -1.963 -27.876 1.00 89.44 282 ILE A CA 1
ATOM 2040 C C . ILE A 1 282 ? 6.725 -1.075 -27.017 1.00 89.44 282 ILE A C 1
ATOM 2042 O O . ILE A 1 282 ? 6.540 0.103 -27.330 1.00 89.44 282 ILE A O 1
ATOM 2046 N N . GLU A 1 283 ? 6.190 -1.654 -25.952 1.00 88.25 283 GLU A N 1
ATOM 2047 C CA . GLU A 1 283 ? 5.351 -0.984 -24.970 1.00 88.25 283 GLU A CA 1
ATOM 2048 C C . GLU A 1 283 ? 5.965 -1.187 -23.583 1.00 88.25 283 GLU A C 1
ATOM 2050 O O . GLU A 1 283 ? 6.453 -2.272 -23.272 1.00 88.25 283 GLU A O 1
ATOM 2055 N N . PHE A 1 284 ? 5.974 -0.126 -22.777 1.00 86.81 284 PHE A N 1
ATOM 2056 C CA . PHE A 1 284 ? 6.448 -0.145 -21.398 1.00 86.81 284 PHE A CA 1
ATOM 2057 C C . PHE A 1 284 ? 5.490 0.663 -20.531 1.00 86.81 284 PHE A C 1
ATOM 2059 O O . PHE A 1 284 ? 5.161 1.802 -20.876 1.00 86.81 284 PHE A O 1
ATOM 2066 N N . ASP A 1 285 ? 5.148 0.127 -19.364 1.00 87.25 285 ASP A N 1
ATOM 2067 C CA . ASP A 1 285 ? 4.653 0.935 -18.258 1.00 87.25 285 ASP A CA 1
ATOM 2068 C C . ASP A 1 285 ? 5.848 1.589 -17.562 1.00 87.25 285 ASP A C 1
ATOM 2070 O O . ASP A 1 285 ? 6.720 0.911 -17.019 1.00 87.25 285 ASP A O 1
ATOM 2074 N N . GLN A 1 286 ? 5.916 2.920 -17.590 1.00 87.81 286 GLN A N 1
ATOM 2075 C CA . GLN A 1 286 ? 7.015 3.661 -16.976 1.00 87.81 286 GLN A CA 1
ATOM 2076 C C . GLN A 1 286 ? 6.538 4.921 -16.260 1.00 87.81 286 GLN A C 1
ATOM 2078 O O . GLN A 1 286 ? 5.602 5.594 -16.689 1.00 87.81 286 GLN A O 1
ATOM 2083 N N . GLN A 1 287 ? 7.268 5.278 -15.206 1.00 86.38 287 GLN A N 1
ATOM 2084 C CA . GLN A 1 287 ? 7.196 6.578 -14.552 1.00 86.38 287 GLN A CA 1
ATOM 2085 C C . GLN A 1 287 ? 8.483 7.342 -14.869 1.00 86.38 287 GLN A C 1
ATOM 2087 O O . GLN A 1 287 ? 9.580 6.845 -14.619 1.00 86.38 287 GLN A O 1
ATOM 2092 N N . THR A 1 288 ? 8.366 8.564 -15.391 1.00 84.56 288 THR A N 1
ATOM 2093 C CA . THR A 1 288 ? 9.534 9.387 -15.735 1.00 84.56 288 THR A CA 1
ATOM 2094 C C . THR A 1 288 ? 9.451 10.759 -15.088 1.00 84.56 288 THR A C 1
ATOM 2096 O O . THR A 1 288 ? 8.476 11.486 -15.284 1.00 84.56 288 THR A O 1
ATOM 2099 N N . ARG A 1 289 ? 10.518 11.163 -14.396 1.00 80.88 289 ARG A N 1
ATOM 2100 C CA . ARG A 1 289 ? 10.750 12.553 -14.001 1.00 80.88 289 ARG A CA 1
ATOM 2101 C C . ARG A 1 289 ? 11.843 13.126 -14.894 1.00 80.88 289 ARG A C 1
ATOM 2103 O O . ARG A 1 289 ? 12.996 12.722 -14.804 1.00 80.88 289 ARG A O 1
ATOM 2110 N N . GLN A 1 290 ? 11.473 14.059 -15.762 1.00 80.31 290 GLN A N 1
ATOM 2111 C CA . GLN A 1 290 ? 12.400 14.634 -16.730 1.00 80.31 290 GLN A CA 1
ATOM 2112 C C . GLN A 1 290 ? 13.130 15.840 -16.129 1.00 80.31 290 GLN A C 1
ATOM 2114 O O . GLN A 1 290 ? 12.503 16.816 -15.718 1.00 80.31 290 GLN A O 1
ATOM 2119 N N . PHE A 1 291 ? 14.462 15.780 -16.101 1.00 82.81 291 PHE A N 1
ATOM 2120 C CA . PHE A 1 291 ? 15.320 16.935 -15.842 1.00 82.81 291 PHE A CA 1
ATOM 2121 C C . PHE A 1 291 ? 16.652 16.754 -16.572 1.00 82.81 291 PHE A C 1
ATOM 2123 O O . PHE A 1 291 ? 17.484 15.951 -16.163 1.00 82.81 291 PHE A O 1
ATOM 2130 N N . ALA A 1 292 ? 16.833 17.476 -17.682 1.00 86.12 292 ALA A N 1
ATOM 2131 C CA . ALA A 1 292 ? 18.023 17.377 -18.540 1.00 86.12 292 ALA A CA 1
ATOM 2132 C C . ALA A 1 292 ? 18.393 15.932 -18.960 1.00 86.12 292 ALA A C 1
ATOM 2134 O O . ALA A 1 292 ? 19.551 15.630 -19.231 1.00 86.12 292 ALA A O 1
ATOM 2135 N N . SER A 1 293 ? 17.400 15.043 -19.028 1.00 86.50 293 SER A N 1
ATOM 2136 C CA . SER A 1 293 ? 17.574 13.619 -19.326 1.00 86.50 293 SER A CA 1
ATOM 2137 C C . SER A 1 293 ? 17.334 13.329 -20.809 1.00 86.50 293 SER A C 1
ATOM 2139 O O . SER A 1 293 ? 16.501 13.979 -21.448 1.00 86.50 293 SER A O 1
ATOM 2141 N N . THR A 1 294 ? 18.036 12.330 -21.345 1.00 88.19 294 THR A N 1
ATOM 2142 C CA . THR A 1 294 ? 17.805 11.778 -22.689 1.00 88.19 294 THR A CA 1
ATOM 2143 C C . THR A 1 294 ? 17.516 10.288 -22.565 1.00 88.19 294 THR A C 1
ATOM 2145 O O . THR A 1 294 ? 18.229 9.590 -21.852 1.00 88.19 294 THR A O 1
ATOM 2148 N N . TYR A 1 295 ? 16.494 9.809 -23.273 1.00 87.38 295 TYR A N 1
ATOM 2149 C CA . TYR A 1 295 ? 16.106 8.399 -23.305 1.00 87.38 295 TYR A CA 1
ATOM 2150 C C . TYR A 1 295 ? 16.164 7.899 -24.743 1.00 87.38 295 TYR A C 1
ATOM 2152 O O . TYR A 1 295 ? 15.752 8.607 -25.666 1.00 87.38 295 TYR A O 1
ATOM 2160 N N . GLN A 1 296 ? 16.685 6.692 -24.937 1.00 88.75 296 GLN A N 1
ATOM 2161 C CA . GLN A 1 296 ? 16.818 6.068 -26.248 1.00 88.75 296 GLN A CA 1
ATOM 2162 C C . GLN A 1 296 ? 16.450 4.592 -26.146 1.00 88.75 296 GLN A C 1
ATOM 2164 O O . GLN A 1 296 ? 16.757 3.935 -25.155 1.00 88.75 296 GLN A O 1
ATOM 2169 N N . VAL A 1 297 ? 15.811 4.079 -27.194 1.00 89.88 297 VAL A N 1
ATOM 2170 C CA . VAL A 1 297 ? 15.602 2.646 -27.399 1.00 89.88 297 VAL A CA 1
ATOM 2171 C C . VAL A 1 297 ? 16.448 2.252 -28.596 1.00 89.88 297 VAL A C 1
ATOM 2173 O O . VAL A 1 297 ? 16.342 2.865 -29.657 1.00 89.88 297 VAL A O 1
ATOM 2176 N N . ILE A 1 298 ? 17.303 1.253 -28.409 1.00 89.94 298 ILE A N 1
ATOM 2177 C CA . ILE A 1 298 ? 18.281 0.822 -29.404 1.00 89.94 298 ILE A CA 1
ATOM 2178 C C . ILE A 1 298 ? 18.086 -0.678 -29.621 1.00 89.94 298 ILE A C 1
ATOM 2180 O O . ILE A 1 298 ? 17.939 -1.431 -28.659 1.00 89.94 298 ILE A O 1
ATOM 2184 N N . LEU A 1 299 ? 18.083 -1.122 -30.879 1.00 89.38 299 LEU A N 1
ATOM 2185 C CA . LEU A 1 299 ? 17.870 -2.523 -31.233 1.00 89.38 299 LEU A CA 1
ATOM 2186 C C . LEU A 1 299 ? 19.176 -3.184 -31.687 1.00 89.38 299 LEU A C 1
ATOM 2188 O O . LEU A 1 299 ? 19.829 -2.733 -32.628 1.00 89.38 299 LEU A O 1
ATOM 2192 N N . SER A 1 300 ? 19.511 -4.328 -31.089 1.00 91.06 300 SER A N 1
ATOM 2193 C CA . SER A 1 300 ? 20.552 -5.216 -31.610 1.00 91.06 300 SER A CA 1
ATOM 2194 C C . SER A 1 300 ? 19.937 -6.389 -32.370 1.00 91.06 300 SER A C 1
ATOM 2196 O O . SER A 1 300 ? 19.082 -7.104 -31.854 1.00 91.06 300 SER A O 1
ATOM 2198 N N . LYS A 1 301 ? 20.413 -6.627 -33.598 1.00 88.75 301 LYS A N 1
ATOM 2199 C CA . LYS A 1 301 ? 19.973 -7.751 -34.452 1.00 88.75 301 LYS A CA 1
ATOM 2200 C C . LYS A 1 301 ? 20.893 -8.974 -34.374 1.00 88.75 301 LYS A C 1
ATOM 2202 O O . LYS A 1 301 ? 20.661 -9.958 -35.069 1.00 88.75 301 LYS A O 1
ATOM 2207 N N . ASN A 1 302 ? 21.960 -8.908 -33.580 1.00 88.81 302 ASN A N 1
ATOM 2208 C CA . ASN A 1 302 ? 22.977 -9.957 -33.463 1.00 88.81 302 ASN A CA 1
ATOM 2209 C C . ASN A 1 302 ? 23.267 -10.323 -32.001 1.00 88.81 302 ASN A C 1
ATOM 2211 O O . ASN A 1 302 ? 24.411 -10.590 -31.644 1.00 88.81 302 ASN A O 1
ATOM 2215 N N . GLY A 1 303 ? 22.227 -10.324 -31.161 1.00 87.38 303 GLY A N 1
ATOM 2216 C CA . GLY A 1 303 ? 22.321 -10.772 -29.771 1.00 87.38 303 GLY A CA 1
ATOM 2217 C C . GLY A 1 303 ? 23.185 -9.872 -28.887 1.00 87.38 303 GLY A C 1
ATOM 2218 O O . GLY A 1 303 ? 23.910 -10.372 -28.036 1.00 87.38 303 GLY A O 1
ATOM 2219 N N . GLY A 1 304 ? 23.163 -8.558 -29.123 1.00 87.25 304 GLY A N 1
ATOM 2220 C CA . GLY A 1 304 ? 23.900 -7.576 -28.324 1.00 87.25 304 GLY A CA 1
ATOM 2221 C C . GLY A 1 304 ? 25.362 -7.375 -28.732 1.00 87.25 304 GLY A C 1
ATOM 2222 O O . GLY A 1 304 ? 26.055 -6.584 -28.098 1.00 87.25 304 GLY A O 1
ATOM 2223 N N . VAL A 1 305 ? 25.844 -8.041 -29.793 1.00 87.50 305 VAL A N 1
ATOM 2224 C CA . VAL A 1 305 ? 27.229 -7.880 -30.282 1.00 87.50 305 VAL A CA 1
ATOM 2225 C C . VAL A 1 305 ? 27.465 -6.484 -30.868 1.00 87.50 305 VAL A C 1
ATOM 2227 O O . VAL A 1 305 ? 28.541 -5.916 -30.697 1.00 87.50 305 VAL A O 1
ATOM 2230 N N . SER A 1 306 ? 26.478 -5.918 -31.565 1.00 88.12 306 SER A N 1
ATOM 2231 C CA . SER A 1 306 ? 26.531 -4.545 -32.074 1.00 88.12 306 SER A CA 1
ATOM 2232 C C . SER A 1 306 ? 25.177 -3.849 -32.001 1.00 88.12 306 SER A C 1
ATOM 2234 O O . SER A 1 306 ? 24.133 -4.500 -32.106 1.00 88.12 306 SER A O 1
ATOM 2236 N N . TRP A 1 307 ? 25.228 -2.521 -31.943 1.00 87.00 307 TRP A N 1
ATOM 2237 C CA . TRP A 1 307 ? 24.085 -1.625 -31.800 1.00 87.00 307 TRP A CA 1
ATOM 2238 C C . TRP A 1 307 ? 24.153 -0.562 -32.907 1.00 87.00 307 TRP A C 1
ATOM 2240 O O . TRP A 1 307 ? 24.663 0.523 -32.688 1.00 87.00 307 TRP A O 1
ATOM 2250 N N . PRO A 1 308 ? 23.752 -0.886 -34.146 1.00 73.81 308 PRO A N 1
ATOM 2251 C CA . PRO A 1 308 ? 24.027 -0.043 -35.315 1.00 73.81 308 PRO A CA 1
ATOM 2252 C C . PRO A 1 308 ? 23.284 1.305 -35.326 1.00 73.81 308 PRO A C 1
ATOM 2254 O O . PRO A 1 308 ? 23.591 2.140 -36.173 1.00 73.81 308 PRO A O 1
ATOM 2257 N N . ASP A 1 309 ? 22.330 1.500 -34.413 1.00 65.56 309 ASP A N 1
ATOM 2258 C CA . ASP A 1 309 ? 21.554 2.735 -34.256 1.00 65.56 309 ASP A CA 1
ATOM 2259 C C . ASP A 1 309 ? 22.188 3.725 -33.242 1.00 65.56 309 ASP A C 1
ATOM 2261 O O . ASP A 1 309 ? 21.554 4.722 -32.895 1.00 65.56 309 ASP A O 1
ATOM 2265 N N . THR A 1 310 ? 23.423 3.466 -32.774 1.00 56.56 310 THR A N 1
ATOM 2266 C CA . THR A 1 310 ? 24.250 4.370 -31.934 1.00 56.56 310 THR A CA 1
ATOM 2267 C C . THR A 1 310 ? 25.347 5.054 -32.736 1.00 56.56 310 THR A C 1
ATOM 2269 O O . THR A 1 310 ? 25.562 6.269 -32.539 1.00 56.56 310 THR A O 1
#

Sequence (310 aa):
MKIKFTQLGFFFLMVFAFAQLGAQNVNILRVNSPASITGDYPINLTTGWGQQLMTELSGTATFADDGEGTVTDGCDGTITNISGKIAFVDRGNCEFGVKALASENAGAVATIICNNVTGEFFPGVGTVGDQVSTPVAGMSLEDCMTVRTEAEGGDIDITLLYIEEPCPTPSYGPEVIWGNESGQGDFDGGLNGWTISCESDTCFGWTIDPTVLQNGSFATGVNISTPTMCNGAVVMDSDYLDNLGGGVPAIGTGICPANCVGSLISPVIDLTAITDLSGLFIEFDQQTRQFASTYQVILSKNGGVSWPDT

pLDDT: mean 86.95, std 15.18, range [34.34, 98.69]

Radius of gyration: 27.02 Å; chains: 1; bounding box: 63×40×90 Å

Foldseek 3Di:
DDDDPPDPPPPPPPPPPPPPPPVDPFWWKAFPDDPQQGDTFGKAWAPPFAADDPAKDKFKEAAWAQPDDVRRALADGQTADAAAHEYEGEDDDDAPLNSQVRNVVNHHQEYEYEYPDADDDHGDCPDRRNVHHHIYIYGGNVSCVSVNVVRHVHITIIMTGDDDPPQDQDDDDPPDQFDNDPLTPDQQVHLSQKDKDWPLVDFKDKDLFQCVLCQFQPQNPHGWDFSRSNRIDIDGSQRCQQFRNVHPVRGNVHSQHPVTDMDTGHFDDDCVVPDDDPDDDDDDGGDDDDDPDDDDDFDDPPGPPDTVVD

Secondary structure (DSSP, 8-state):
--------------------------EEEEEEE-TTS-EEEEEEEPSSSSPPP-S-EEEEEEE---SSSSTTS-SSS---S-TTSEEEEES-SS-HHHHHHHHHHTT-SEEEEEPSSSS------TTTGGG--S-EEEE-HHHHHHHHHHHTTS-EEEEEE----PPPPPPPPTT--SSSSTTSS--TTS-TT-EEEETTS-S-EEES-TTGGGGSTT-TT-----TTGGG-EEE--HHHHHHTT--GGGTT-SSSPSSP-EEEEPPP---TT----S------------SS--------SSTTS--TT-